Protein AF-A0AAV2VI41-F1 (afdb_monomer)

Secondary structure (DSSP, 8-state):
--SHHHHHHHHHHHHT--HHHHHHHHHHHHHHHHHHH-TTHHHHHT-----TT-SHHHHHHHHHHHHHHHHHHHHHHHH--THHHHHHHHHHHTT--SSPPP--S------HHHHHHHHHHHHHHHHHHTT-TTHHHHHHHHHHHHHHHHHHHHHHHHHH--SSHHHHHHHHHHHHHS-HHHHHTS-HHIIIIIHHHHHHH-S-EEEEEESSS--EEEESSHHHHHHHHHH-----EEEEEE-

Sequence (243 aa):
MSYVNGNINYWCERYNRTEQDLFNAAELYLRVANLVYAASRERILNRCFDYKFASNNSQVIRDKVKRTLDKGLSSCIKFGSDQSIDMLGNAIRTLGLKKQPKAKGICRNISMSDYLLLSDFNYFIAQKLFNNPFLNDTFELRNAVWDLVQYLLLLDTLEHGFEKESMNKISYHLVSTKEPQFFDNGYPLDFFVHDREFSNRNKRTVIACYQDRISTWIYSGIDAFRRAKEDSMEGDKLIFENY

Radius of gyration: 19.47 Å; Cα contacts (8 Å, |Δi|>4): 302; chains: 1; bounding box: 50×33×59 Å

Structure (mmCIF, N/CA/C/O backbone):
data_AF-A0AAV2VI41-F1
#
_entry.id   AF-A0AAV2VI41-F1
#
loop_
_atom_site.group_PDB
_atom_site.id
_atom_site.type_symbol
_atom_site.label_atom_id
_atom_site.label_alt_id
_atom_site.label_comp_id
_atom_site.label_asym_id
_atom_site.label_entity_id
_atom_site.label_seq_id
_atom_site.pdbx_PDB_ins_code
_atom_site.Cartn_x
_atom_site.Cartn_y
_atom_site.Cartn_z
_atom_site.occupancy
_atom_site.B_iso_or_equiv
_atom_site.auth_seq_id
_atom_site.auth_comp_id
_atom_site.auth_asym_id
_atom_site.auth_atom_id
_atom_site.pdbx_PDB_model_num
ATOM 1 N N . MET A 1 1 ? 6.483 -5.772 -36.164 1.00 37.59 1 MET A N 1
ATOM 2 C CA . MET A 1 1 ? 6.348 -4.485 -35.444 1.00 37.59 1 MET A CA 1
ATOM 3 C C . MET A 1 1 ? 5.047 -4.424 -34.605 1.00 37.59 1 MET A C 1
ATOM 5 O O . MET A 1 1 ? 4.468 -3.355 -34.501 1.00 37.59 1 MET A O 1
ATOM 9 N N . SER A 1 2 ? 4.560 -5.522 -33.987 1.00 37.25 2 SER A N 1
ATOM 10 C CA . SER A 1 2 ? 3.152 -5.582 -33.509 1.00 37.25 2 SER A CA 1
ATOM 11 C C . SER A 1 2 ? 2.859 -6.185 -32.120 1.00 37.25 2 SER A C 1
ATOM 13 O O . SER A 1 2 ? 1.701 -6.169 -31.726 1.00 37.25 2 SER A O 1
ATOM 15 N N . TYR A 1 3 ? 3.832 -6.653 -31.329 1.00 44.19 3 TYR A N 1
ATOM 16 C CA . TYR A 1 3 ? 3.535 -7.170 -29.971 1.00 44.19 3 TYR A CA 1
ATOM 17 C C . TYR A 1 3 ? 3.654 -6.123 -28.854 1.00 44.19 3 TYR A C 1
ATOM 19 O O . TYR A 1 3 ? 3.041 -6.262 -27.800 1.00 44.19 3 TYR A O 1
ATOM 27 N N . VAL A 1 4 ? 4.430 -5.060 -29.079 1.00 48.81 4 VAL A N 1
ATOM 28 C CA . VAL A 1 4 ? 4.744 -4.060 -28.047 1.00 48.81 4 VAL A CA 1
ATOM 29 C C . VAL A 1 4 ? 3.571 -3.090 -27.833 1.00 48.81 4 VAL A C 1
ATOM 31 O O . VAL A 1 4 ? 3.122 -2.922 -26.704 1.00 48.81 4 VAL A O 1
ATOM 34 N N . ASN A 1 5 ? 2.978 -2.564 -28.914 1.00 49.09 5 ASN A N 1
ATOM 35 C CA . ASN A 1 5 ? 1.806 -1.674 -28.842 1.00 49.09 5 ASN A CA 1
ATOM 36 C C . ASN A 1 5 ? 0.531 -2.378 -28.340 1.00 49.09 5 ASN A C 1
ATOM 38 O O . ASN A 1 5 ? -0.345 -1.726 -27.777 1.00 49.09 5 ASN A O 1
ATOM 42 N N . GLY A 1 6 ? 0.438 -3.705 -28.492 1.00 59.38 6 GLY A N 1
ATOM 43 C CA . GLY A 1 6 ? -0.683 -4.487 -27.961 1.00 59.38 6 GLY A CA 1
ATOM 44 C C . GLY A 1 6 ? -0.750 -4.480 -26.431 1.00 59.38 6 GLY A C 1
ATOM 45 O O . GLY A 1 6 ? -1.833 -4.590 -25.868 1.00 59.38 6 GLY A O 1
ATOM 46 N N . ASN A 1 7 ? 0.383 -4.285 -25.746 1.00 75.75 7 ASN A N 1
ATOM 47 C CA . ASN A 1 7 ? 0.439 -4.306 -24.283 1.00 75.75 7 ASN A CA 1
ATOM 48 C C . ASN A 1 7 ? -0.090 -3.014 -23.649 1.00 75.75 7 ASN A C 1
ATOM 50 O O . ASN A 1 7 ? -0.789 -3.079 -22.641 1.00 75.75 7 ASN A O 1
ATOM 54 N N . ILE A 1 8 ? 0.231 -1.857 -24.237 1.00 86.06 8 ILE A N 1
ATOM 55 C CA . ILE A 1 8 ? -0.237 -0.554 -23.745 1.00 86.06 8 ILE A CA 1
ATOM 56 C C . ILE A 1 8 ? -1.740 -0.426 -23.981 1.00 86.06 8 ILE A C 1
ATOM 58 O O . ILE A 1 8 ? -2.473 -0.131 -23.042 1.00 86.06 8 ILE A O 1
ATOM 62 N N . ASN A 1 9 ? -2.202 -0.707 -25.205 1.00 86.19 9 ASN A N 1
ATOM 63 C CA . ASN A 1 9 ? -3.623 -0.611 -25.544 1.00 86.19 9 ASN A CA 1
ATOM 64 C C . ASN A 1 9 ? -4.465 -1.538 -24.665 1.00 86.19 9 ASN A C 1
ATOM 66 O O . ASN A 1 9 ? -5.455 -1.090 -24.099 1.00 86.19 9 ASN A O 1
ATOM 70 N N . TYR A 1 10 ? -4.014 -2.779 -24.451 1.00 86.25 10 TYR A N 1
ATOM 71 C CA . TYR A 1 10 ? -4.691 -3.709 -23.550 1.00 86.25 10 TYR A CA 1
ATOM 72 C C . TYR A 1 10 ? -4.814 -3.167 -22.121 1.00 86.25 10 TYR A C 1
ATOM 74 O O . TYR A 1 10 ? -5.880 -3.273 -21.522 1.00 86.25 10 TYR A O 1
ATOM 82 N N . TRP A 1 11 ? -3.750 -2.584 -21.557 1.00 89.44 11 TRP A N 1
ATOM 83 C CA . TRP A 1 11 ? -3.812 -2.011 -20.211 1.00 89.44 11 TRP A CA 1
ATOM 84 C C . TRP A 1 11 ? -4.770 -0.814 -20.150 1.00 89.44 11 TRP A C 1
ATOM 86 O O . TRP A 1 11 ? -5.636 -0.765 -19.277 1.00 89.44 11 TRP A O 1
ATOM 96 N N . CYS A 1 12 ? -4.662 0.109 -21.109 1.00 91.44 12 CYS A N 1
ATOM 97 C CA . CYS A 1 12 ? -5.536 1.276 -21.212 1.00 91.44 12 CYS A CA 1
ATOM 98 C C . CYS A 1 12 ? -7.014 0.874 -21.316 1.00 91.44 12 CYS A C 1
ATOM 100 O O . CYS A 1 12 ? -7.846 1.405 -20.584 1.00 91.44 12 CYS A O 1
ATOM 102 N N . GLU A 1 13 ? -7.335 -0.094 -22.177 1.00 91.19 13 GLU A N 1
ATOM 103 C CA . GLU A 1 13 ? -8.695 -0.606 -22.369 1.00 91.19 13 GLU A CA 1
ATOM 104 C C . GLU A 1 13 ? -9.199 -1.356 -21.133 1.00 91.19 13 GLU A C 1
ATOM 106 O O . GLU A 1 13 ? -10.305 -1.099 -20.660 1.00 91.19 13 GLU A O 1
ATOM 111 N N . ARG A 1 14 ? -8.385 -2.256 -20.568 1.00 89.69 14 ARG A N 1
ATOM 112 C CA . ARG A 1 14 ? -8.790 -3.092 -19.431 1.00 89.69 14 ARG A CA 1
ATOM 113 C C . ARG A 1 14 ? -9.072 -2.283 -18.171 1.00 89.69 14 ARG A C 1
ATOM 115 O O . ARG A 1 14 ? -9.997 -2.625 -17.437 1.00 89.69 14 ARG A O 1
ATOM 122 N N . TYR A 1 15 ? -8.262 -1.263 -17.902 1.00 90.12 15 TYR A N 1
ATOM 123 C CA . TYR A 1 15 ? -8.350 -0.476 -16.671 1.00 90.12 15 TYR A CA 1
ATOM 124 C C . TYR A 1 15 ? -9.008 0.895 -16.878 1.00 90.12 15 TYR A C 1
ATOM 126 O O . TYR A 1 15 ? -9.147 1.647 -15.917 1.00 90.12 15 TYR A O 1
ATOM 134 N N . ASN A 1 16 ? -9.443 1.216 -18.105 1.00 92.62 16 ASN A N 1
ATOM 135 C CA . ASN A 1 16 ? -9.977 2.527 -18.486 1.00 92.62 16 ASN A CA 1
ATOM 136 C C . ASN A 1 16 ? -9.021 3.677 -18.103 1.00 92.62 16 ASN A C 1
ATOM 138 O O . ASN A 1 16 ? -9.374 4.607 -17.375 1.00 92.62 16 ASN A O 1
ATOM 142 N N . ARG A 1 17 ? -7.771 3.564 -18.558 1.00 93.88 17 ARG A N 1
ATOM 143 C CA . ARG A 1 17 ? -6.656 4.473 -18.248 1.00 93.88 17 ARG A CA 1
ATOM 144 C C . ARG A 1 17 ? -5.972 4.966 -19.518 1.00 93.88 17 ARG A C 1
ATOM 146 O O . ARG A 1 17 ? -6.202 4.450 -20.608 1.00 93.88 17 ARG A O 1
ATOM 153 N N . THR A 1 18 ? -5.097 5.955 -19.374 1.00 94.31 18 THR A N 1
ATOM 154 C CA . THR A 1 18 ? -4.297 6.506 -20.475 1.00 94.31 18 THR A CA 1
ATOM 155 C C . THR A 1 18 ? -2.861 5.975 -20.477 1.00 94.31 18 THR A C 1
ATOM 157 O O . THR A 1 18 ? -2.337 5.544 -19.454 1.00 94.31 18 THR A O 1
ATOM 160 N N . GLU A 1 19 ? -2.155 6.089 -21.607 1.00 93.31 19 GLU A N 1
ATOM 161 C CA . GLU A 1 19 ? -0.709 5.794 -21.663 1.00 93.31 19 GLU A CA 1
ATOM 162 C C . GLU A 1 19 ? 0.089 6.652 -20.657 1.00 93.31 19 GLU A C 1
ATOM 164 O O . GLU A 1 19 ? 1.088 6.198 -20.099 1.00 93.31 19 GLU A O 1
ATOM 169 N N . GLN A 1 20 ? -0.365 7.882 -20.384 1.00 95.00 20 GLN A N 1
ATOM 170 C CA . GLN A 1 20 ? 0.264 8.757 -19.395 1.00 95.00 20 GLN A CA 1
ATOM 171 C C . GLN A 1 20 ? 0.105 8.214 -17.970 1.00 95.00 20 GLN A C 1
ATOM 173 O O . GLN A 1 20 ? 1.045 8.305 -17.182 1.00 95.00 20 GLN A O 1
ATOM 178 N N . ASP A 1 21 ? -1.039 7.608 -17.649 1.00 95.62 21 ASP A N 1
ATOM 179 C CA . ASP A 1 21 ? -1.243 6.936 -16.365 1.00 95.62 21 ASP A CA 1
ATOM 180 C C . ASP A 1 21 ? -0.296 5.744 -16.227 1.00 95.62 21 ASP A C 1
ATOM 182 O O . ASP A 1 21 ? 0.348 5.599 -15.192 1.00 95.62 21 ASP A O 1
ATOM 186 N N . LEU A 1 22 ? -0.130 4.942 -17.286 1.00 94.00 22 LEU A N 1
ATOM 187 C CA . LEU A 1 22 ? 0.814 3.820 -17.290 1.00 94.00 22 LEU A CA 1
ATOM 188 C C . LEU A 1 22 ? 2.254 4.290 -17.043 1.00 94.00 22 LEU A C 1
ATOM 190 O O . LEU A 1 22 ? 2.990 3.681 -16.265 1.00 94.00 22 LEU A O 1
ATOM 194 N N . PHE A 1 23 ? 2.651 5.392 -17.684 1.00 94.69 23 PHE A N 1
ATOM 195 C CA . PHE A 1 23 ? 3.951 6.021 -17.465 1.00 94.69 23 PHE A CA 1
ATOM 196 C C . PHE A 1 23 ? 4.123 6.475 -16.007 1.00 94.69 23 PHE A C 1
ATOM 198 O O . PHE A 1 23 ? 5.128 6.147 -15.376 1.00 94.69 23 PHE A O 1
ATOM 205 N N . ASN A 1 24 ? 3.129 7.182 -15.460 1.00 95.25 24 ASN A N 1
ATOM 206 C CA . ASN A 1 24 ? 3.148 7.669 -14.079 1.00 95.25 24 ASN A CA 1
ATOM 207 C C . ASN A 1 24 ? 3.209 6.506 -13.078 1.00 95.25 24 ASN A C 1
ATOM 209 O O . ASN A 1 24 ? 3.974 6.558 -12.114 1.00 95.25 24 ASN A O 1
ATOM 213 N N . ALA A 1 25 ? 2.449 5.438 -13.335 1.00 95.75 25 ALA A N 1
ATOM 214 C CA . ALA A 1 25 ? 2.445 4.229 -12.526 1.00 95.75 25 ALA A CA 1
ATOM 215 C C . ALA A 1 25 ? 3.830 3.584 -12.506 1.00 95.75 25 ALA A C 1
ATOM 217 O O . ALA A 1 25 ? 4.348 3.280 -11.437 1.00 95.75 25 ALA A O 1
ATOM 218 N N . ALA A 1 26 ? 4.459 3.435 -13.674 1.00 95.00 26 ALA A N 1
ATOM 219 C CA . ALA A 1 26 ? 5.785 2.847 -13.796 1.00 95.00 26 ALA A CA 1
ATOM 220 C C . ALA A 1 26 ? 6.867 3.677 -13.081 1.00 95.00 26 ALA A C 1
ATOM 222 O O . ALA A 1 26 ? 7.705 3.112 -12.375 1.00 95.00 26 ALA A O 1
ATOM 223 N N . GLU A 1 27 ? 6.847 5.011 -13.214 1.00 95.19 27 GLU A N 1
ATOM 224 C CA . GLU A 1 27 ? 7.772 5.889 -12.482 1.00 95.19 27 GLU A CA 1
ATOM 225 C C . GLU A 1 27 ? 7.581 5.778 -10.970 1.00 95.19 27 GLU A C 1
ATOM 227 O O . GLU A 1 27 ? 8.551 5.646 -10.218 1.00 95.19 27 GLU A O 1
ATOM 232 N N . LEU A 1 28 ? 6.332 5.805 -10.511 1.00 96.25 28 LEU A N 1
ATOM 233 C CA . LEU A 1 28 ? 6.027 5.697 -9.095 1.00 96.25 28 LEU A CA 1
ATOM 234 C C . LEU A 1 28 ? 6.413 4.320 -8.539 1.00 96.25 28 LEU A C 1
ATOM 236 O O . LEU A 1 28 ? 7.028 4.248 -7.477 1.00 96.25 28 LEU A O 1
ATOM 240 N N . TYR A 1 29 ? 6.144 3.245 -9.279 1.00 96.19 29 TYR A N 1
ATOM 241 C CA . TYR A 1 29 ? 6.486 1.877 -8.895 1.00 96.19 29 TYR A CA 1
ATOM 242 C C . TYR A 1 29 ? 8.002 1.701 -8.724 1.00 96.19 29 TYR A C 1
ATOM 244 O O . TYR A 1 29 ? 8.449 1.156 -7.717 1.00 96.19 29 TYR A O 1
ATOM 252 N N . LEU A 1 30 ? 8.813 2.254 -9.636 1.00 94.56 30 LEU A N 1
ATOM 253 C CA . LEU A 1 30 ? 10.277 2.278 -9.499 1.00 94.56 30 LEU A CA 1
ATOM 254 C C . LEU A 1 30 ? 10.738 3.075 -8.270 1.00 94.56 30 LEU A C 1
ATOM 256 O O . LEU A 1 30 ? 11.663 2.667 -7.570 1.00 94.56 30 LEU A O 1
ATOM 260 N N . ARG A 1 31 ? 10.082 4.197 -7.958 1.00 95.44 31 ARG A N 1
ATOM 261 C CA . ARG A 1 31 ? 10.386 4.988 -6.754 1.00 95.44 31 ARG A CA 1
ATOM 262 C C . ARG A 1 31 ? 10.032 4.258 -5.457 1.00 95.44 31 ARG A C 1
ATOM 264 O O . ARG A 1 31 ? 10.691 4.502 -4.444 1.00 95.44 31 ARG A O 1
ATOM 271 N N . VAL A 1 32 ? 9.009 3.402 -5.464 1.00 96.44 32 VAL A N 1
ATOM 272 C CA . VAL A 1 32 ? 8.706 2.505 -4.337 1.00 96.44 32 VAL A CA 1
ATOM 273 C C . VAL A 1 32 ? 9.727 1.366 -4.275 1.00 96.44 32 VAL A C 1
ATOM 275 O O . VAL A 1 32 ? 10.224 1.073 -3.195 1.00 96.44 32 VAL A O 1
ATOM 278 N N . ALA A 1 33 ? 10.135 0.790 -5.409 1.00 94.25 33 ALA A N 1
ATOM 279 C CA . ALA A 1 33 ? 11.201 -0.216 -5.446 1.00 94.25 33 ALA A CA 1
ATOM 280 C C . ALA A 1 33 ? 12.515 0.317 -4.853 1.00 94.25 33 ALA A C 1
ATOM 282 O O . ALA A 1 33 ? 13.135 -0.344 -4.026 1.00 94.25 33 ALA A O 1
ATOM 283 N N . ASN A 1 34 ? 12.883 1.563 -5.159 1.00 93.81 34 ASN A N 1
ATOM 284 C CA . ASN A 1 34 ? 14.038 2.216 -4.537 1.00 93.81 34 ASN A CA 1
ATOM 285 C C . ASN A 1 34 ? 13.917 2.343 -3.009 1.00 93.81 34 ASN A C 1
ATOM 287 O O . ASN A 1 34 ? 14.934 2.351 -2.318 1.00 93.81 34 ASN A O 1
ATOM 291 N N . LEU A 1 35 ? 12.700 2.459 -2.459 1.00 94.62 35 LEU A N 1
ATOM 292 C CA . LEU A 1 35 ? 12.492 2.515 -1.009 1.00 94.62 35 LEU A CA 1
ATOM 293 C C . LEU A 1 35 ? 12.886 1.196 -0.330 1.00 94.62 35 LEU A C 1
ATOM 295 O O . LEU A 1 35 ? 13.367 1.246 0.801 1.00 94.62 35 LEU A O 1
ATOM 299 N N . VAL A 1 36 ? 12.739 0.049 -1.008 1.00 93.56 36 VAL A N 1
ATOM 300 C CA . VAL A 1 36 ? 13.105 -1.278 -0.474 1.00 93.56 36 VAL A CA 1
ATOM 301 C C . VAL A 1 36 ? 14.557 -1.290 -0.001 1.00 93.56 36 VAL A C 1
ATOM 303 O O . VAL A 1 36 ? 14.816 -1.751 1.106 1.00 93.56 36 VAL A O 1
ATOM 306 N N . TYR A 1 37 ? 15.482 -0.707 -0.765 1.00 90.12 37 TYR A N 1
ATOM 307 C CA . TYR A 1 37 ? 16.922 -0.713 -0.463 1.00 90.12 37 TYR A CA 1
ATOM 308 C C . TYR A 1 37 ? 17.451 0.627 0.072 1.00 90.12 37 TYR A C 1
ATOM 310 O O . TYR A 1 37 ? 18.644 0.789 0.324 1.00 90.12 37 TYR A O 1
ATOM 318 N N . ALA A 1 38 ? 16.585 1.622 0.268 1.00 91.44 38 ALA A N 1
ATOM 319 C CA . ALA A 1 38 ? 17.024 2.940 0.699 1.00 91.44 38 ALA A CA 1
ATOM 320 C C . ALA A 1 38 ? 17.554 2.933 2.142 1.00 91.44 38 ALA A C 1
ATOM 322 O O . ALA A 1 38 ? 16.844 2.562 3.073 1.00 91.44 38 ALA A O 1
ATOM 323 N N . ALA A 1 39 ? 18.727 3.532 2.370 1.00 91.69 39 ALA A N 1
ATOM 324 C CA . ALA A 1 39 ? 19.250 3.772 3.723 1.00 91.69 39 ALA A CA 1
ATOM 325 C C . ALA A 1 39 ? 18.286 4.596 4.606 1.00 91.69 39 ALA A C 1
ATOM 327 O O . ALA A 1 39 ? 18.270 4.480 5.827 1.00 91.69 39 ALA A O 1
ATOM 328 N N . SER A 1 40 ? 17.446 5.431 3.984 1.00 93.50 40 SER A N 1
ATOM 329 C CA . SER A 1 40 ? 16.440 6.240 4.683 1.00 93.50 40 SER A CA 1
ATOM 330 C C . SER A 1 40 ? 15.104 5.531 4.939 1.00 93.50 40 SER A C 1
ATOM 332 O O . SER A 1 40 ? 14.210 6.159 5.510 1.00 93.50 40 SER A O 1
ATOM 334 N N . ARG A 1 41 ? 14.958 4.257 4.540 1.00 94.00 41 ARG A N 1
ATOM 335 C CA . ARG A 1 41 ? 13.703 3.495 4.612 1.00 94.00 41 ARG A CA 1
ATOM 336 C C . ARG A 1 41 ? 13.110 3.494 6.013 1.00 94.00 41 ARG A C 1
ATOM 338 O O . ARG A 1 41 ? 11.986 3.951 6.174 1.00 94.00 41 ARG A O 1
ATOM 345 N N . GLU A 1 42 ? 13.871 3.083 7.028 1.00 93.62 42 GLU A N 1
ATOM 346 C CA . GLU A 1 42 ? 13.350 3.025 8.402 1.00 93.62 42 GLU A CA 1
ATOM 347 C C . GLU A 1 42 ? 12.862 4.388 8.891 1.00 93.62 42 GLU A C 1
ATOM 349 O O . GLU A 1 42 ? 11.800 4.477 9.493 1.00 93.62 42 GLU A O 1
ATOM 354 N N . ARG A 1 43 ? 13.575 5.475 8.582 1.00 92.38 43 ARG A N 1
ATOM 355 C CA . ARG A 1 43 ? 13.133 6.825 8.959 1.00 92.38 43 ARG A CA 1
ATOM 356 C C . ARG A 1 43 ? 11.827 7.218 8.263 1.00 92.38 43 ARG A C 1
ATOM 358 O O . ARG A 1 43 ? 10.987 7.862 8.879 1.00 92.38 43 ARG A O 1
ATOM 365 N N . ILE A 1 44 ? 11.658 6.853 6.991 1.00 91.94 44 ILE A N 1
ATOM 366 C CA . ILE A 1 44 ? 10.434 7.136 6.224 1.00 91.94 44 ILE A CA 1
ATOM 367 C C . ILE A 1 44 ? 9.262 6.318 6.774 1.00 91.94 44 ILE A C 1
ATOM 369 O O . ILE A 1 44 ? 8.202 6.880 7.027 1.00 91.94 44 ILE A O 1
ATOM 373 N N . LEU A 1 45 ? 9.458 5.016 6.992 1.00 92.75 45 LEU A N 1
ATOM 374 C CA . LEU A 1 45 ? 8.414 4.106 7.471 1.00 92.75 45 LEU A CA 1
ATOM 375 C C . LEU A 1 45 ? 8.040 4.341 8.937 1.00 92.75 45 LEU A C 1
ATOM 377 O O . LEU A 1 45 ? 6.947 3.948 9.348 1.00 92.75 45 LEU A O 1
ATOM 381 N N . ASN A 1 46 ? 8.936 4.971 9.707 1.00 89.19 46 ASN A N 1
ATOM 382 C CA . ASN A 1 46 ? 8.716 5.270 11.115 1.00 89.19 46 ASN A CA 1
ATOM 383 C C . ASN A 1 46 ? 8.335 6.717 11.430 1.00 89.19 46 ASN A C 1
ATOM 385 O O . ASN A 1 46 ? 8.213 7.057 12.610 1.00 89.19 46 ASN A O 1
ATOM 389 N N . ARG A 1 47 ? 8.158 7.562 10.409 1.00 83.62 47 ARG A N 1
ATOM 390 C CA . ARG A 1 47 ? 7.805 8.971 10.598 1.00 83.62 47 ARG A CA 1
ATOM 391 C C . ARG A 1 47 ? 6.594 9.117 11.529 1.00 83.62 47 ARG A C 1
ATOM 393 O O . ARG A 1 47 ? 5.634 8.352 11.440 1.00 83.62 47 ARG A O 1
ATOM 400 N N . CYS A 1 48 ? 6.689 10.065 12.452 1.00 71.00 48 CYS A N 1
ATOM 401 C CA . CYS A 1 48 ? 5.587 10.437 13.329 1.00 71.00 48 CYS A CA 1
ATOM 402 C C . CYS A 1 48 ? 4.702 11.444 12.606 1.00 71.00 48 CYS A C 1
ATOM 404 O O . CYS A 1 48 ? 5.205 12.265 11.838 1.00 71.00 48 CYS A O 1
ATOM 406 N N . PHE A 1 49 ? 3.410 11.385 12.885 1.00 72.62 49 PHE A N 1
ATOM 407 C CA . PHE A 1 49 ? 2.424 12.274 12.301 1.00 72.62 49 PHE A CA 1
ATOM 408 C C . PHE A 1 49 ? 1.447 12.742 13.361 1.00 72.62 49 PHE A C 1
ATOM 410 O O . PHE A 1 49 ? 1.173 12.008 14.314 1.00 72.62 49 PHE A O 1
ATOM 417 N N . ASP A 1 50 ? 0.890 13.929 13.152 1.00 65.69 50 ASP A N 1
ATOM 418 C CA . ASP A 1 50 ? -0.259 14.404 13.910 1.00 65.69 50 ASP A CA 1
ATOM 419 C C . ASP A 1 50 ? -1.484 13.626 13.426 1.00 65.69 50 ASP A C 1
ATOM 421 O O . ASP A 1 50 ? -2.140 13.978 12.448 1.00 65.69 50 ASP A O 1
ATOM 425 N N . TYR A 1 51 ? -1.731 12.478 14.054 1.00 66.06 51 TYR A N 1
ATOM 426 C CA . TYR A 1 51 ? -2.761 11.558 13.598 1.00 66.06 51 TYR A CA 1
ATOM 427 C C . TYR A 1 51 ? -4.149 12.197 13.710 1.00 66.06 51 TYR A C 1
ATOM 429 O O . TYR A 1 51 ? -4.563 12.607 14.798 1.00 66.06 51 TYR A O 1
ATOM 437 N N . LYS A 1 52 ? -4.947 12.128 12.636 1.00 68.50 52 LYS A N 1
ATOM 438 C CA . LYS A 1 52 ? -6.404 12.322 12.741 1.00 68.50 52 LYS A CA 1
ATOM 439 C C . LYS A 1 52 ? -7.023 11.370 13.772 1.00 68.50 52 LYS A C 1
ATOM 441 O O . LYS A 1 52 ? -8.009 11.705 14.423 1.00 68.50 52 LYS A O 1
ATOM 446 N N . PHE A 1 53 ? -6.397 10.209 13.968 1.00 68.06 53 PHE A N 1
ATOM 447 C CA . PHE A 1 53 ? -6.715 9.247 15.017 1.00 68.06 53 PHE A CA 1
ATOM 448 C C . PHE A 1 53 ? -5.633 9.208 16.113 1.00 68.06 53 PHE A C 1
ATOM 450 O O . PHE A 1 53 ? -5.055 8.153 16.366 1.00 68.06 53 PHE A O 1
ATOM 457 N N . ALA A 1 54 ? -5.302 10.335 16.751 1.00 62.09 54 ALA A N 1
ATOM 458 C CA . ALA A 1 54 ? -4.276 10.399 17.803 1.00 62.09 54 ALA A CA 1
ATOM 459 C C . ALA A 1 54 ? -4.661 9.591 19.058 1.00 62.09 54 ALA A C 1
ATOM 461 O O . ALA A 1 54 ? -5.213 10.114 20.022 1.00 62.09 54 ALA A O 1
ATOM 462 N N . SER A 1 55 ? -4.374 8.290 19.039 1.00 69.69 55 SER A N 1
ATOM 463 C CA . SER A 1 55 ? -4.586 7.354 20.144 1.00 69.69 55 SER A CA 1
ATOM 464 C C . SER A 1 55 ? -3.481 6.294 20.168 1.00 69.69 55 SER A C 1
ATOM 466 O O . SER A 1 55 ? -2.836 6.033 19.148 1.00 69.69 55 SER A O 1
ATOM 468 N N . ASN A 1 56 ? -3.315 5.622 21.311 1.00 79.81 56 ASN A N 1
ATOM 469 C CA . ASN A 1 56 ? -2.403 4.480 21.451 1.00 79.81 56 ASN A CA 1
ATOM 470 C C . ASN A 1 56 ? -2.692 3.369 20.424 1.00 79.81 56 ASN A C 1
ATOM 472 O O . ASN A 1 56 ? -1.773 2.696 19.961 1.00 79.81 56 ASN A O 1
ATOM 476 N N . ASN A 1 57 ? -3.950 3.211 20.011 1.00 89.50 57 ASN A N 1
ATOM 477 C CA . ASN A 1 57 ? -4.352 2.179 19.060 1.00 89.50 57 ASN A CA 1
ATOM 478 C C . ASN A 1 57 ? -3.809 2.419 17.646 1.00 89.50 57 ASN A C 1
ATOM 480 O O . ASN A 1 57 ? -3.485 1.454 16.958 1.00 89.50 57 ASN A O 1
ATOM 484 N N . SER A 1 58 ? -3.611 3.671 17.222 1.00 88.25 58 SER A N 1
ATOM 485 C CA . SER A 1 58 ? -2.978 3.972 15.926 1.00 88.25 58 SER A CA 1
ATOM 486 C C . SER A 1 58 ? -1.532 3.483 15.866 1.00 88.25 58 SER A C 1
ATOM 488 O O . SER A 1 58 ? -1.091 2.972 14.835 1.00 88.25 58 SER A O 1
ATOM 490 N N . GLN A 1 59 ? -0.811 3.563 16.988 1.00 89.38 59 GLN A N 1
ATOM 491 C CA . GLN A 1 59 ? 0.535 3.005 17.100 1.00 89.38 59 GLN A CA 1
ATOM 492 C C . GLN A 1 59 ? 0.505 1.470 17.048 1.00 89.38 59 GLN A C 1
ATOM 494 O O . GLN A 1 59 ? 1.272 0.872 16.299 1.00 89.38 59 GLN A O 1
ATOM 499 N N . VAL A 1 60 ? -0.434 0.833 17.756 1.00 92.19 60 VAL A N 1
ATOM 500 C CA . VAL A 1 60 ? -0.619 -0.632 17.739 1.00 92.19 60 VAL A CA 1
ATOM 501 C C . VAL A 1 60 ? -0.920 -1.143 16.326 1.00 92.19 60 VAL A C 1
ATOM 503 O O . VAL A 1 60 ? -0.300 -2.106 15.873 1.00 92.19 60 VAL A O 1
ATOM 506 N N . ILE A 1 61 ? -1.821 -0.469 15.601 1.00 93.88 61 ILE A N 1
ATOM 507 C CA . ILE A 1 61 ? -2.143 -0.761 14.197 1.00 93.88 61 ILE A CA 1
ATOM 508 C C . ILE A 1 61 ? -0.882 -0.679 13.333 1.00 93.88 61 ILE A C 1
ATOM 510 O O . ILE A 1 61 ? -0.566 -1.621 12.600 1.00 93.88 61 ILE A O 1
ATOM 514 N N . ARG A 1 62 ? -0.145 0.435 13.434 1.00 92.56 62 ARG A N 1
ATOM 515 C CA . ARG A 1 62 ? 1.081 0.658 12.665 1.00 92.56 62 ARG A CA 1
ATOM 516 C C . ARG A 1 62 ? 2.109 -0.433 12.943 1.00 92.56 62 ARG A C 1
ATOM 518 O O . ARG A 1 62 ? 2.626 -1.025 11.999 1.00 92.56 62 ARG A O 1
ATOM 525 N N . ASP A 1 63 ? 2.368 -0.739 14.210 1.00 92.88 63 ASP A N 1
ATOM 526 C CA . ASP A 1 63 ? 3.367 -1.732 14.602 1.00 92.88 63 ASP A CA 1
ATOM 527 C C . ASP A 1 63 ? 2.981 -3.140 14.145 1.00 92.88 63 ASP A C 1
ATOM 529 O O . ASP A 1 63 ? 3.831 -3.878 13.642 1.00 92.88 63 ASP A O 1
ATOM 533 N N . LYS A 1 64 ? 1.699 -3.514 14.244 1.00 94.62 64 LYS A N 1
ATOM 534 C CA . LYS A 1 64 ? 1.194 -4.803 13.750 1.00 94.62 64 LYS A CA 1
ATOM 535 C C . LYS A 1 64 ? 1.467 -4.985 12.260 1.00 94.62 64 LYS A C 1
ATOM 537 O O . LYS A 1 64 ? 2.001 -6.023 11.856 1.00 94.62 64 LYS A O 1
ATOM 542 N N . VAL A 1 65 ? 1.121 -3.989 11.446 1.00 95.31 65 VAL A N 1
ATOM 543 C CA . VAL A 1 65 ? 1.309 -4.068 9.992 1.00 95.31 65 VAL A CA 1
ATOM 544 C C . VAL A 1 65 ? 2.790 -3.959 9.630 1.00 95.31 65 VAL A C 1
ATOM 546 O O . VAL A 1 65 ? 3.273 -4.755 8.823 1.00 95.31 65 VAL A O 1
ATOM 549 N N . LYS A 1 66 ? 3.550 -3.076 10.293 1.00 95.06 66 LYS A N 1
ATOM 550 C CA . LYS A 1 66 ? 4.995 -2.936 10.071 1.00 95.06 66 LYS A CA 1
ATOM 551 C C . LYS A 1 66 ? 5.746 -4.236 10.359 1.00 95.06 66 LYS A C 1
ATOM 553 O O . LYS A 1 66 ? 6.601 -4.612 9.571 1.00 95.06 66 LYS A O 1
ATOM 558 N N . ARG A 1 67 ? 5.398 -4.985 11.414 1.00 93.88 67 ARG A N 1
ATOM 559 C CA . ARG A 1 67 ? 6.019 -6.299 11.692 1.00 93.88 67 ARG A CA 1
ATOM 560 C C . ARG A 1 67 ? 5.847 -7.293 10.540 1.00 93.88 67 ARG A C 1
ATOM 562 O O . ARG A 1 67 ? 6.719 -8.132 10.331 1.00 93.88 67 ARG A O 1
ATOM 569 N N . THR A 1 68 ? 4.731 -7.227 9.816 1.00 92.06 68 THR A N 1
ATOM 570 C CA . THR A 1 68 ? 4.488 -8.079 8.640 1.00 92.06 68 THR A CA 1
ATOM 571 C C . THR A 1 68 ? 5.301 -7.588 7.445 1.00 92.06 68 THR A C 1
ATOM 573 O O . THR A 1 68 ? 6.013 -8.381 6.832 1.00 92.06 68 THR A O 1
ATOM 576 N N . LEU A 1 69 ? 5.285 -6.275 7.193 1.00 95.12 69 LEU A N 1
ATOM 577 C CA . LEU A 1 69 ? 6.111 -5.633 6.170 1.00 95.12 69 LEU A CA 1
ATOM 578 C C . LEU A 1 69 ? 7.606 -5.940 6.362 1.00 95.12 69 LEU A C 1
ATOM 580 O O . LEU A 1 69 ? 8.275 -6.350 5.422 1.00 95.12 69 LEU A O 1
ATOM 584 N N . ASP A 1 70 ? 8.135 -5.792 7.576 1.00 94.69 70 ASP A N 1
ATOM 585 C CA . ASP A 1 70 ? 9.555 -5.995 7.881 1.00 94.69 70 ASP A CA 1
ATOM 586 C C . ASP A 1 70 ? 9.999 -7.439 7.609 1.00 94.69 70 ASP A C 1
ATOM 588 O O . ASP A 1 70 ? 11.126 -7.664 7.161 1.00 94.69 70 ASP A O 1
ATOM 592 N N . LYS A 1 71 ? 9.115 -8.425 7.821 1.00 90.44 71 LYS A N 1
ATOM 593 C CA . LYS A 1 71 ? 9.368 -9.823 7.438 1.00 90.44 71 LYS A CA 1
ATOM 594 C C . LYS A 1 71 ? 9.464 -9.975 5.918 1.00 90.44 71 LYS A C 1
ATOM 596 O O . LYS A 1 71 ? 10.420 -10.589 5.446 1.00 90.44 71 LYS A O 1
ATOM 601 N N . GLY A 1 72 ? 8.527 -9.388 5.169 1.00 89.88 72 GLY A N 1
ATOM 602 C CA . GLY A 1 72 ? 8.544 -9.391 3.700 1.00 89.88 72 GLY A CA 1
ATOM 603 C C . GLY A 1 72 ? 9.787 -8.702 3.131 1.00 89.88 72 GLY A C 1
ATOM 604 O O . GLY A 1 72 ? 10.504 -9.277 2.314 1.00 89.88 72 GLY A O 1
ATOM 605 N N . LEU A 1 73 ? 10.123 -7.518 3.650 1.00 92.56 73 LEU A N 1
ATOM 606 C CA . LEU A 1 73 ? 11.324 -6.773 3.266 1.00 92.56 73 LEU A CA 1
ATOM 607 C C . LEU A 1 73 ? 12.601 -7.555 3.573 1.00 92.56 73 LEU A C 1
ATOM 609 O O . LEU A 1 73 ? 13.496 -7.615 2.736 1.00 92.56 73 LEU A O 1
ATOM 613 N N . SER A 1 74 ? 12.690 -8.179 4.749 1.00 89.88 74 SER A N 1
ATOM 614 C CA . SER A 1 74 ? 13.859 -8.984 5.117 1.00 89.88 74 SER A CA 1
ATOM 615 C C . SER A 1 74 ? 14.033 -10.191 4.196 1.00 89.88 74 SER A C 1
ATOM 617 O O . SER A 1 74 ? 15.160 -10.506 3.819 1.00 89.88 74 SER A O 1
ATOM 619 N N . SER A 1 75 ? 12.932 -10.842 3.803 1.00 86.81 75 SER A N 1
ATOM 620 C CA . SER A 1 75 ? 12.940 -11.911 2.795 1.00 86.81 75 SER A CA 1
ATOM 621 C C . SER A 1 75 ? 13.459 -11.392 1.452 1.00 86.81 75 SER A C 1
ATOM 623 O O . SER A 1 75 ? 14.451 -11.904 0.936 1.00 86.81 75 SER A O 1
ATOM 625 N N . CYS A 1 76 ? 12.879 -10.303 0.940 1.00 89.88 76 CYS A N 1
ATOM 626 C CA . CYS A 1 76 ? 13.291 -9.694 -0.324 1.00 89.88 76 CYS A CA 1
ATOM 627 C C . CYS A 1 76 ? 14.762 -9.246 -0.322 1.00 89.88 76 CYS A C 1
ATOM 629 O O . CYS A 1 76 ? 15.437 -9.382 -1.335 1.00 89.88 76 CYS A O 1
ATOM 631 N N . ILE A 1 77 ? 15.287 -8.726 0.789 1.00 88.06 77 ILE A N 1
ATOM 632 C CA . ILE A 1 77 ? 16.696 -8.304 0.889 1.00 88.06 77 ILE A CA 1
ATOM 633 C C . ILE A 1 77 ? 17.633 -9.509 0.983 1.00 88.06 77 ILE A C 1
ATOM 635 O O . ILE A 1 77 ? 18.742 -9.465 0.465 1.00 88.06 77 ILE A O 1
ATOM 639 N N . LYS A 1 78 ? 17.204 -10.584 1.652 1.00 84.69 78 LYS A N 1
ATOM 640 C CA . LYS A 1 78 ? 17.999 -11.807 1.795 1.00 84.69 78 LYS A CA 1
ATOM 641 C C . LYS A 1 78 ? 18.114 -12.580 0.481 1.00 84.69 78 LYS A C 1
ATOM 643 O O . LYS A 1 78 ? 19.161 -13.169 0.228 1.00 84.69 78 LYS A O 1
ATOM 648 N N . PHE A 1 79 ? 17.031 -12.638 -0.292 1.00 76.81 79 PHE A N 1
ATOM 649 C CA . PHE A 1 79 ? 16.945 -13.453 -1.506 1.00 76.81 79 PHE A CA 1
ATOM 650 C C . PHE A 1 79 ? 17.056 -12.646 -2.799 1.00 76.81 79 PHE A C 1
ATOM 652 O O . PHE A 1 79 ? 17.381 -13.218 -3.830 1.00 76.81 79 PHE A O 1
ATOM 659 N N . GLY A 1 80 ? 16.802 -11.341 -2.754 1.00 71.12 80 GLY A N 1
ATOM 660 C CA . GLY A 1 80 ? 16.983 -10.444 -3.886 1.00 71.12 80 GLY A CA 1
ATOM 661 C C . GLY A 1 80 ? 18.367 -9.801 -3.907 1.00 71.12 80 GLY A C 1
ATOM 662 O O . GLY A 1 80 ? 19.146 -9.873 -2.959 1.00 71.12 80 GLY A O 1
ATOM 663 N N . SER A 1 81 ? 18.651 -9.112 -5.005 1.00 72.31 81 SER A N 1
ATOM 664 C CA . SER A 1 81 ? 19.860 -8.303 -5.186 1.00 72.31 81 SER A CA 1
ATOM 665 C C . SER A 1 81 ? 19.506 -6.895 -5.669 1.00 72.31 81 SER A C 1
ATOM 667 O O . SER A 1 81 ? 18.426 -6.695 -6.228 1.00 72.31 81 SER A O 1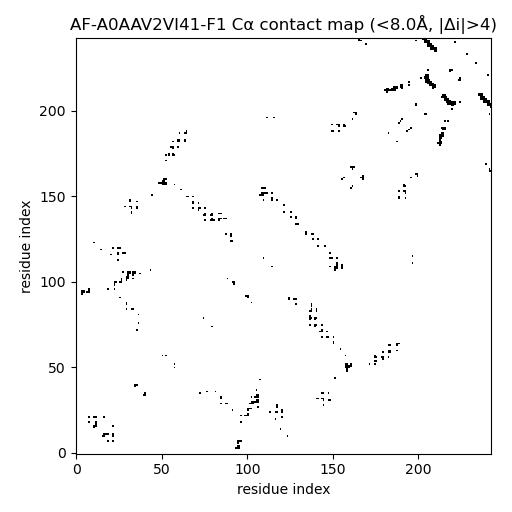
ATOM 669 N N . ASP A 1 82 ? 20.415 -5.925 -5.536 1.00 70.94 82 ASP A N 1
ATOM 670 C CA . ASP A 1 82 ? 20.219 -4.572 -6.092 1.00 70.94 82 ASP A CA 1
ATOM 671 C C . ASP A 1 82 ? 19.959 -4.599 -7.615 1.00 70.94 82 ASP A C 1
ATOM 673 O O . ASP A 1 82 ? 19.262 -3.737 -8.154 1.00 70.94 82 ASP A O 1
ATOM 677 N N . GLN A 1 83 ? 20.426 -5.648 -8.310 1.00 80.00 83 GLN A N 1
ATOM 678 C CA . GLN A 1 83 ? 20.154 -5.879 -9.735 1.00 80.00 83 GLN A CA 1
ATOM 679 C C . GLN A 1 83 ? 18.660 -6.090 -10.031 1.00 80.00 83 GLN A C 1
ATOM 681 O O . GLN A 1 83 ? 18.217 -5.864 -11.158 1.00 80.00 83 GLN A O 1
ATOM 686 N N . SER A 1 84 ? 17.858 -6.467 -9.032 1.00 82.94 84 SER A N 1
ATOM 687 C CA . SER A 1 84 ? 16.409 -6.661 -9.174 1.00 82.94 84 SER A CA 1
ATOM 688 C C . SER A 1 84 ? 15.705 -5.368 -9.600 1.00 82.94 84 SER A C 1
ATOM 690 O O . SER A 1 84 ? 14.753 -5.419 -10.382 1.00 82.94 84 SER A O 1
ATOM 692 N N . ILE A 1 85 ? 16.194 -4.197 -9.158 1.00 86.31 85 ILE A N 1
ATOM 693 C CA . ILE A 1 85 ? 15.663 -2.896 -9.600 1.00 86.31 85 ILE A CA 1
ATOM 694 C C . ILE A 1 85 ? 15.990 -2.656 -11.075 1.00 86.31 85 ILE A C 1
ATOM 696 O O . ILE A 1 85 ? 15.112 -2.243 -11.836 1.00 86.31 85 ILE A O 1
ATOM 700 N N . ASP A 1 86 ? 17.220 -2.939 -11.506 1.00 85.88 86 ASP A N 1
ATOM 701 C CA . ASP A 1 86 ? 17.616 -2.785 -12.909 1.00 85.88 86 ASP A CA 1
ATOM 702 C C . ASP A 1 86 ? 16.809 -3.712 -13.822 1.00 85.88 86 ASP A C 1
ATOM 704 O O . ASP A 1 86 ? 16.374 -3.310 -14.905 1.00 85.88 86 ASP A O 1
ATOM 708 N N . MET A 1 87 ? 16.541 -4.937 -13.369 1.00 84.88 87 MET A N 1
ATOM 709 C CA . MET A 1 87 ? 15.696 -5.899 -14.074 1.00 84.88 87 MET A CA 1
ATOM 710 C C . MET A 1 87 ? 14.241 -5.448 -14.162 1.00 84.88 87 MET A C 1
ATOM 712 O O . MET A 1 87 ? 13.647 -5.528 -15.239 1.00 84.88 87 MET A O 1
ATOM 716 N N . LEU A 1 88 ? 13.679 -4.927 -13.071 1.00 88.38 88 LEU A N 1
ATOM 717 C CA . LEU A 1 88 ? 12.356 -4.309 -13.077 1.00 88.38 88 LEU A CA 1
ATOM 718 C C . LEU A 1 88 ? 12.315 -3.127 -14.057 1.00 88.38 88 LEU A C 1
ATOM 720 O O . LEU A 1 88 ? 11.396 -3.020 -14.869 1.00 88.38 88 LEU A O 1
ATOM 724 N N . GLY A 1 89 ? 13.349 -2.283 -14.052 1.00 88.69 89 GLY A N 1
ATOM 725 C CA . GLY A 1 89 ? 13.517 -1.199 -15.014 1.00 88.69 89 GLY A CA 1
ATOM 726 C C . GLY A 1 89 ? 13.558 -1.700 -16.458 1.00 88.69 89 GLY A C 1
ATOM 727 O O . GLY A 1 89 ? 12.887 -1.137 -17.320 1.00 88.69 89 GLY A O 1
ATOM 728 N N . ASN A 1 90 ? 14.287 -2.782 -16.737 1.00 86.25 90 ASN A N 1
ATOM 729 C CA . ASN A 1 90 ? 14.329 -3.404 -18.061 1.00 86.25 90 ASN A CA 1
ATOM 730 C C . ASN A 1 90 ? 12.957 -3.949 -18.477 1.00 86.25 90 ASN A C 1
ATOM 732 O O . ASN A 1 90 ? 12.526 -3.681 -19.597 1.00 86.25 90 ASN A O 1
ATOM 736 N N . ALA A 1 91 ? 12.242 -4.637 -17.582 1.00 85.62 91 ALA A N 1
ATOM 737 C CA . ALA A 1 91 ? 10.884 -5.118 -17.839 1.00 85.62 91 ALA A CA 1
ATOM 738 C C . ALA A 1 91 ? 9.939 -3.958 -18.191 1.00 85.62 91 ALA A C 1
ATOM 740 O O . ALA A 1 91 ? 9.196 -4.039 -19.168 1.00 85.62 91 ALA A O 1
ATOM 741 N N . ILE A 1 92 ? 10.036 -2.836 -17.475 1.00 88.62 92 ILE A N 1
ATOM 742 C CA . ILE A 1 92 ? 9.271 -1.618 -17.767 1.00 88.62 92 ILE A CA 1
ATOM 743 C C . ILE A 1 92 ? 9.624 -1.039 -19.144 1.00 88.62 92 ILE A C 1
ATOM 745 O O . ILE A 1 92 ? 8.725 -0.645 -19.886 1.00 88.62 92 ILE A O 1
ATOM 749 N N . ARG A 1 93 ? 10.903 -1.036 -19.547 1.00 86.25 93 ARG A N 1
ATOM 750 C CA . ARG A 1 93 ? 11.300 -0.577 -20.894 1.00 86.25 93 ARG A CA 1
ATOM 751 C C . ARG A 1 93 ? 10.648 -1.411 -22.000 1.00 86.25 93 ARG A C 1
ATOM 753 O O . ARG A 1 93 ? 10.306 -0.863 -23.048 1.00 86.25 93 ARG A O 1
ATOM 760 N N . THR A 1 94 ? 10.422 -2.710 -21.768 1.00 84.62 94 THR A N 1
ATOM 761 C CA . THR A 1 94 ? 9.760 -3.591 -22.753 1.00 84.62 94 THR A CA 1
ATOM 762 C C . THR A 1 94 ? 8.286 -3.261 -22.996 1.00 84.62 94 THR A C 1
ATOM 764 O O . THR A 1 94 ? 7.716 -3.726 -23.983 1.00 84.62 94 THR A O 1
ATOM 767 N N . LEU A 1 95 ? 7.668 -2.426 -22.150 1.00 84.06 95 LEU A N 1
ATOM 768 C CA . LEU A 1 95 ? 6.288 -1.976 -22.343 1.00 84.06 95 LEU A CA 1
ATOM 769 C C . LEU A 1 95 ? 6.126 -1.100 -23.592 1.00 84.06 95 LEU A C 1
ATOM 771 O O . LEU A 1 95 ? 5.019 -0.997 -24.106 1.00 84.06 95 LEU A O 1
ATOM 775 N N . GLY A 1 96 ? 7.212 -0.498 -24.095 1.00 82.88 96 GLY A N 1
ATOM 776 C CA . GLY A 1 96 ? 7.187 0.317 -25.312 1.00 82.88 96 GLY A CA 1
ATOM 777 C C . GLY A 1 96 ? 6.571 1.700 -25.147 1.00 82.88 96 GLY A C 1
ATOM 778 O O . GLY A 1 96 ? 6.054 2.254 -26.112 1.00 82.88 96 GLY A O 1
ATOM 779 N N . LEU A 1 97 ? 6.616 2.251 -23.934 1.00 86.38 97 LEU A N 1
ATOM 780 C CA . LEU A 1 97 ? 6.165 3.613 -23.658 1.00 86.38 97 LEU A CA 1
ATOM 781 C C . LEU A 1 97 ? 6.920 4.629 -24.529 1.00 86.38 97 LEU A C 1
ATOM 783 O O . LEU A 1 97 ? 8.141 4.528 -24.695 1.00 86.38 97 LEU A O 1
ATOM 787 N N . LYS A 1 98 ? 6.213 5.661 -25.015 1.00 86.25 98 LYS A N 1
ATOM 788 C CA . LYS A 1 98 ? 6.822 6.762 -25.794 1.00 86.25 98 LYS A CA 1
ATOM 789 C C . LYS A 1 98 ? 7.969 7.457 -25.060 1.00 86.25 98 LYS A C 1
ATOM 791 O O . LYS A 1 98 ? 8.924 7.917 -25.681 1.00 86.25 98 LYS A O 1
ATOM 7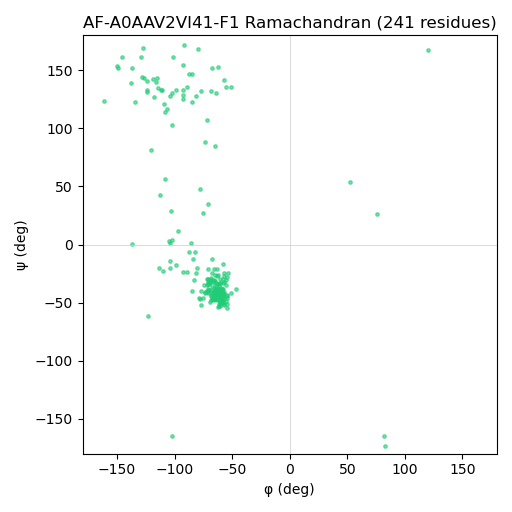96 N N . LYS A 1 99 ? 7.858 7.563 -23.736 1.00 87.81 99 LYS A N 1
ATOM 797 C CA . LYS A 1 99 ? 8.891 8.088 -22.839 1.00 87.81 99 LYS A CA 1
ATOM 798 C C . LYS A 1 99 ? 9.293 6.997 -21.865 1.00 87.81 99 LYS A C 1
ATOM 800 O O . LYS A 1 99 ? 8.444 6.254 -21.387 1.00 87.81 99 LYS A O 1
ATOM 805 N N . GLN A 1 100 ? 10.579 6.940 -21.539 1.00 87.31 100 GLN A N 1
ATOM 806 C CA . GLN A 1 100 ? 11.087 5.966 -20.582 1.00 87.31 100 GLN A CA 1
ATOM 807 C C . GLN A 1 100 ? 10.926 6.485 -19.146 1.00 87.31 100 GLN A C 1
ATOM 809 O O . GLN A 1 100 ? 11.442 7.572 -18.854 1.00 87.31 100 GLN A O 1
ATOM 814 N N . PRO A 1 101 ? 10.226 5.741 -18.267 1.00 89.25 101 PRO A N 1
ATOM 815 C CA . PRO A 1 101 ? 10.110 6.066 -16.850 1.00 89.25 101 PRO A CA 1
ATOM 816 C C . PRO A 1 101 ? 11.484 6.209 -16.195 1.00 89.25 101 PRO A C 1
ATOM 818 O O . PRO A 1 101 ? 12.382 5.393 -16.422 1.00 89.25 101 PRO A O 1
ATOM 821 N N . LYS A 1 102 ? 11.669 7.241 -15.370 1.00 83.94 102 LYS A N 1
ATOM 822 C CA . LYS A 1 102 ? 12.924 7.446 -14.639 1.00 83.94 102 LYS A CA 1
ATOM 823 C C . LYS A 1 102 ? 12.852 6.803 -13.257 1.00 83.94 102 LYS A C 1
ATOM 825 O O . LYS A 1 102 ? 12.032 7.184 -12.432 1.00 83.94 102 LYS A O 1
ATOM 830 N N . ALA A 1 103 ? 13.814 5.938 -12.941 1.00 76.50 103 ALA A N 1
ATOM 831 C CA . ALA A 1 103 ? 13.972 5.335 -11.613 1.00 76.50 103 ALA A CA 1
ATOM 832 C C . ALA A 1 103 ? 14.558 6.299 -10.555 1.00 76.50 103 ALA A C 1
ATOM 834 O O . ALA A 1 103 ? 15.258 5.871 -9.643 1.00 76.50 103 ALA A O 1
ATOM 835 N N . LYS A 1 104 ? 14.366 7.619 -10.680 1.00 85.88 104 LYS A N 1
ATOM 836 C CA . LYS A 1 104 ? 15.018 8.592 -9.788 1.00 85.88 104 LYS A CA 1
ATOM 837 C C . LYS A 1 104 ? 14.180 8.869 -8.544 1.00 85.88 104 LYS A C 1
ATOM 839 O O . LYS A 1 104 ? 12.993 9.167 -8.630 1.00 85.88 104 LYS A O 1
ATOM 844 N N . GLY A 1 105 ? 14.853 8.895 -7.395 1.00 91.44 105 GLY A N 1
ATOM 845 C CA . GLY A 1 105 ? 14.262 9.280 -6.117 1.00 91.44 105 GLY A CA 1
ATOM 846 C C . GLY A 1 105 ? 13.516 8.144 -5.424 1.00 91.44 105 GLY A C 1
ATOM 847 O O . GLY A 1 105 ? 13.564 6.991 -5.839 1.00 91.44 105 GLY A O 1
ATOM 848 N N . ILE A 1 106 ? 12.847 8.489 -4.327 1.00 94.38 106 ILE A N 1
ATOM 849 C CA . ILE A 1 106 ? 12.166 7.546 -3.435 1.00 94.38 106 ILE A CA 1
ATOM 850 C C . ILE A 1 106 ? 10.715 8.005 -3.257 1.00 94.38 106 ILE A C 1
ATOM 852 O O . ILE A 1 106 ? 10.428 9.211 -3.240 1.00 94.38 106 ILE A O 1
ATOM 856 N N . CYS A 1 107 ? 9.788 7.056 -3.171 1.00 95.00 107 CYS A N 1
ATOM 857 C CA . CYS A 1 107 ? 8.407 7.313 -2.778 1.00 95.00 107 CYS A CA 1
ATOM 858 C C . CYS A 1 107 ? 8.327 7.398 -1.246 1.00 95.00 107 CYS A C 1
ATOM 860 O O . CYS A 1 107 ? 8.840 6.524 -0.555 1.00 95.00 107 CYS A O 1
ATOM 862 N N . ARG A 1 108 ? 7.744 8.473 -0.704 1.00 93.81 108 ARG A N 1
ATOM 863 C CA . ARG A 1 108 ? 7.628 8.677 0.754 1.00 93.81 108 ARG A CA 1
ATOM 864 C C . ARG A 1 108 ? 6.197 8.559 1.259 1.00 93.81 108 ARG A C 1
ATOM 866 O O . ARG A 1 108 ? 6.005 8.333 2.443 1.00 93.81 108 ARG A O 1
ATOM 873 N N . ASN A 1 109 ? 5.221 8.756 0.387 1.00 93.94 109 ASN A N 1
ATOM 874 C CA . ASN A 1 109 ? 3.794 8.760 0.663 1.00 93.94 109 ASN A CA 1
ATOM 875 C C . ASN A 1 109 ? 3.043 8.274 -0.580 1.00 93.94 109 ASN A C 1
ATOM 877 O O . ASN A 1 109 ? 3.539 8.420 -1.696 1.00 93.94 109 ASN A O 1
ATOM 881 N N . ILE A 1 110 ? 1.860 7.707 -0.362 1.00 95.50 110 ILE A N 1
ATOM 882 C CA . ILE A 1 110 ? 0.960 7.230 -1.409 1.00 95.50 110 ILE A CA 1
ATOM 883 C C . ILE A 1 110 ? -0.438 7.710 -1.051 1.00 95.50 110 ILE A C 1
ATOM 885 O O . ILE A 1 110 ? -0.927 7.410 0.035 1.00 95.50 110 ILE A O 1
ATOM 889 N N . SER A 1 111 ? -1.057 8.457 -1.962 1.00 94.44 111 SER A N 1
ATOM 890 C CA . SER A 1 111 ? -2.479 8.790 -1.876 1.00 94.44 111 SER A CA 1
ATOM 891 C C . SER A 1 111 ? -3.343 7.620 -2.358 1.00 94.44 111 SER A C 1
ATOM 893 O O . SER A 1 111 ? -2.857 6.700 -3.019 1.00 94.44 111 SER A O 1
ATOM 895 N N . MET A 1 112 ? -4.656 7.668 -2.124 1.00 94.31 112 MET A N 1
ATOM 896 C CA . MET A 1 112 ? -5.572 6.680 -2.709 1.00 94.31 112 MET A CA 1
ATOM 897 C C . MET A 1 112 ? -5.505 6.648 -4.246 1.00 94.31 112 MET A C 1
ATOM 899 O O . MET A 1 112 ? -5.557 5.578 -4.849 1.00 94.31 112 MET A O 1
ATOM 903 N N . SER A 1 113 ? -5.356 7.806 -4.898 1.00 93.44 113 SER A N 1
ATOM 904 C CA . SER A 1 113 ? -5.228 7.867 -6.361 1.00 93.44 113 SER A CA 1
ATOM 905 C C . SER A 1 113 ? -3.969 7.143 -6.845 1.00 93.44 113 SER A C 1
ATOM 907 O O . SER A 1 113 ? -4.030 6.379 -7.809 1.00 93.44 113 SER A O 1
ATOM 909 N N . ASP A 1 114 ? -2.847 7.348 -6.152 1.00 96.19 114 ASP A N 1
ATOM 910 C CA . ASP A 1 114 ? -1.587 6.654 -6.425 1.00 96.19 114 ASP A CA 1
ATOM 911 C C . ASP A 1 114 ? -1.725 5.144 -6.209 1.00 96.19 114 ASP A C 1
ATOM 913 O O . ASP A 1 114 ? -1.291 4.352 -7.042 1.00 96.19 114 ASP A O 1
ATOM 917 N N . TYR A 1 115 ? -2.368 4.737 -5.113 1.00 96.44 115 TYR A N 1
ATOM 918 C CA . TYR A 1 115 ? -2.602 3.333 -4.790 1.00 96.44 115 TYR A CA 1
ATOM 919 C C . TYR A 1 115 ? -3.433 2.627 -5.869 1.00 96.44 115 TYR A C 1
ATOM 921 O O . TYR A 1 115 ? -3.045 1.557 -6.333 1.00 96.44 115 TYR A O 1
ATOM 929 N N . LEU A 1 116 ? -4.543 3.230 -6.313 1.00 93.69 116 LEU A N 1
ATOM 930 C CA . LEU A 1 116 ? -5.385 2.668 -7.375 1.00 93.69 116 LEU A CA 1
ATOM 931 C C . LEU A 1 116 ? -4.592 2.484 -8.672 1.00 93.69 116 LEU A C 1
ATOM 933 O O . LEU A 1 116 ? -4.685 1.441 -9.315 1.00 93.69 116 LEU A O 1
ATOM 937 N N . LEU A 1 117 ? -3.780 3.482 -9.023 1.00 94.56 117 LEU A N 1
ATOM 938 C CA . LEU A 1 117 ? -2.926 3.432 -10.201 1.00 94.56 117 LEU A CA 1
ATOM 939 C C . LEU A 1 117 ? -1.863 2.322 -10.098 1.00 94.56 117 LEU A C 1
ATOM 941 O O . LEU A 1 117 ? -1.644 1.570 -11.050 1.00 94.56 117 LEU A O 1
ATOM 945 N N . LEU A 1 118 ? -1.219 2.193 -8.936 1.00 96.69 118 LEU A N 1
ATOM 946 C CA . LEU A 1 118 ? -0.221 1.156 -8.678 1.00 96.69 118 LEU A CA 1
ATOM 947 C C . LEU A 1 118 ? -0.836 -0.241 -8.587 1.00 96.69 118 LEU A C 1
ATOM 949 O O . LEU A 1 118 ? -0.168 -1.195 -8.968 1.00 96.69 118 LEU A O 1
ATOM 953 N N . SER A 1 119 ? -2.080 -0.376 -8.126 1.00 93.88 119 SER A N 1
ATOM 954 C CA . SER A 1 119 ? -2.812 -1.648 -8.103 1.00 93.88 119 SER A CA 1
ATOM 955 C C . SER A 1 119 ? -2.995 -2.187 -9.523 1.00 93.88 119 SER A C 1
ATOM 957 O O . SER A 1 119 ? -2.540 -3.292 -9.830 1.00 93.88 119 SER A O 1
ATOM 959 N N . ASP A 1 120 ? -3.540 -1.359 -10.425 1.00 92.50 120 ASP A N 1
ATOM 960 C CA . ASP A 1 120 ? -3.722 -1.689 -11.846 1.00 92.50 120 ASP A CA 1
ATOM 961 C C . ASP A 1 120 ? -2.380 -2.070 -12.504 1.00 92.50 120 ASP A C 1
ATOM 963 O O . ASP A 1 120 ? -2.283 -3.028 -13.279 1.00 92.50 120 ASP A O 1
ATOM 967 N N . PHE A 1 121 ? -1.311 -1.342 -12.168 1.00 93.88 121 PHE A N 1
ATOM 968 C CA . PHE A 1 121 ? 0.030 -1.595 -12.690 1.00 93.88 121 PHE A CA 1
ATOM 969 C C . PHE A 1 121 ? 0.686 -2.857 -12.117 1.00 93.88 121 PHE A C 1
ATOM 971 O O . PHE A 1 121 ? 1.324 -3.602 -12.857 1.00 93.88 121 PHE A O 1
ATOM 978 N N . ASN A 1 122 ? 0.522 -3.134 -10.823 1.00 92.44 122 ASN A N 1
ATOM 979 C CA . ASN A 1 122 ? 1.150 -4.261 -10.133 1.00 92.44 122 AS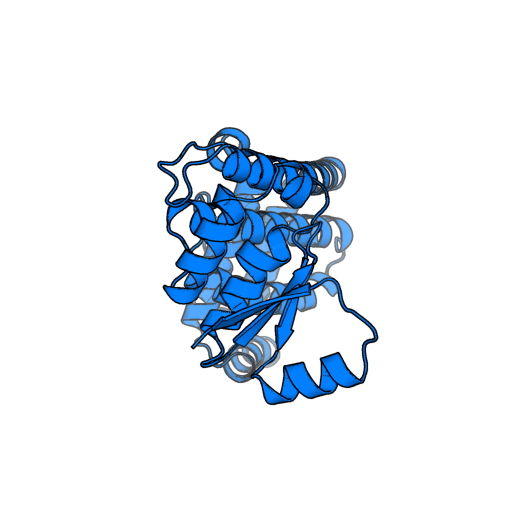N A CA 1
ATOM 980 C C . ASN A 1 122 ? 0.709 -5.614 -10.716 1.00 92.44 122 ASN A C 1
ATOM 982 O O . ASN A 1 122 ? 1.524 -6.528 -10.856 1.00 92.44 122 ASN A O 1
ATOM 986 N N . TYR A 1 123 ? -0.566 -5.743 -11.093 1.00 85.31 123 TYR A N 1
ATOM 987 C CA . TYR A 1 123 ? -1.065 -6.925 -11.805 1.00 85.31 123 TYR A CA 1
ATOM 988 C C . TYR A 1 123 ? -0.510 -7.020 -13.225 1.00 85.31 123 TYR A C 1
ATOM 990 O O . TYR A 1 123 ? -0.139 -8.102 -13.685 1.00 85.31 123 TYR A O 1
ATOM 998 N N . PHE A 1 124 ? -0.438 -5.887 -13.919 1.00 87.31 124 PHE A N 1
ATOM 999 C CA . PHE A 1 124 ? 0.046 -5.830 -15.289 1.00 87.31 124 PHE A CA 1
ATOM 1000 C C . PHE A 1 124 ? 1.537 -6.167 -15.401 1.00 87.31 124 PHE A C 1
ATOM 1002 O O . PHE A 1 124 ? 1.922 -6.973 -16.250 1.00 87.31 124 PHE A O 1
ATOM 1009 N N . ILE A 1 125 ? 2.378 -5.611 -14.522 1.00 86.56 125 ILE A N 1
ATOM 1010 C CA . ILE A 1 125 ? 3.822 -5.857 -14.537 1.00 86.56 125 ILE A CA 1
ATOM 1011 C C . ILE A 1 125 ? 4.158 -7.286 -14.103 1.00 86.56 125 ILE A C 1
ATOM 1013 O O . ILE A 1 125 ? 5.060 -7.884 -14.683 1.00 86.56 125 ILE A O 1
ATOM 1017 N N . ALA A 1 126 ? 3.392 -7.883 -13.179 1.00 84.06 126 ALA A N 1
ATOM 1018 C CA . ALA A 1 126 ? 3.584 -9.275 -12.771 1.00 84.06 126 ALA A CA 1
ATOM 1019 C C . ALA A 1 126 ? 3.551 -10.230 -13.976 1.00 84.06 126 ALA A C 1
ATOM 1021 O O . ALA A 1 126 ? 4.454 -11.048 -14.132 1.00 84.06 126 ALA A O 1
ATOM 1022 N N . GLN A 1 127 ? 2.592 -10.053 -14.896 1.00 78.69 127 GLN A N 1
ATOM 1023 C CA . GLN A 1 127 ? 2.505 -10.834 -16.141 1.00 78.69 127 GLN A CA 1
ATOM 1024 C C . GLN A 1 127 ? 3.759 -10.725 -17.019 1.00 78.69 127 GLN A C 1
ATOM 1026 O O . GLN A 1 127 ? 4.083 -11.654 -17.754 1.00 78.69 127 GLN A O 1
ATOM 1031 N N . LYS A 1 128 ? 4.464 -9.591 -16.964 1.00 76.19 128 LYS A N 1
ATOM 1032 C CA . LYS A 1 128 ? 5.697 -9.365 -17.730 1.00 76.19 128 LYS A CA 1
ATOM 1033 C C . LYS A 1 128 ? 6.924 -9.949 -17.043 1.00 76.19 128 LYS A C 1
ATOM 1035 O O . LYS A 1 128 ? 7.843 -10.380 -17.733 1.00 76.19 128 LYS A O 1
ATOM 1040 N N . LEU A 1 129 ? 6.918 -10.006 -15.714 1.00 75.38 129 LEU A N 1
ATOM 1041 C CA . LEU A 1 129 ? 7.995 -10.613 -14.939 1.00 75.38 129 LEU A CA 1
ATOM 1042 C C . LEU A 1 129 ? 8.020 -12.141 -15.086 1.00 75.38 129 LEU A C 1
ATOM 1044 O O . LEU A 1 129 ? 9.112 -12.693 -15.145 1.00 75.38 129 LEU A O 1
ATOM 1048 N N . PHE A 1 130 ? 6.868 -12.808 -15.265 1.00 69.56 130 PHE A N 1
ATOM 1049 C CA . PHE A 1 130 ? 6.771 -14.276 -15.424 1.00 69.56 130 PHE A CA 1
ATOM 1050 C C . PHE A 1 130 ? 7.643 -14.885 -16.533 1.00 69.56 130 PHE A C 1
ATOM 1052 O O . PHE A 1 130 ? 8.006 -16.053 -16.441 1.00 69.56 130 PHE A O 1
ATOM 1059 N N . ASN A 1 131 ? 8.016 -14.110 -17.553 1.00 65.75 131 ASN A N 1
ATOM 1060 C CA . ASN A 1 131 ? 8.854 -14.582 -18.660 1.00 65.75 131 ASN A CA 1
ATOM 1061 C C . ASN A 1 131 ? 10.349 -14.244 -18.482 1.00 65.75 131 ASN A C 1
ATOM 1063 O O . ASN A 1 131 ? 11.115 -14.339 -19.441 1.00 65.75 131 ASN A O 1
ATOM 1067 N N . ASN A 1 132 ? 10.773 -13.805 -17.291 1.00 66.56 132 ASN A N 1
ATOM 1068 C CA . ASN A 1 132 ? 12.151 -13.401 -17.015 1.00 66.56 132 ASN A CA 1
ATOM 1069 C C . ASN A 1 132 ? 12.983 -14.583 -16.466 1.00 66.56 132 ASN A C 1
ATOM 1071 O O . ASN A 1 132 ? 12.532 -15.249 -15.535 1.00 66.56 132 ASN A O 1
ATOM 1075 N N . PRO A 1 133 ? 14.210 -14.834 -16.969 1.00 59.84 133 PRO A N 1
ATOM 1076 C CA . PRO A 1 133 ? 15.111 -15.861 -16.427 1.00 59.84 133 PRO A CA 1
ATOM 1077 C C . PRO A 1 133 ? 15.470 -15.688 -14.937 1.00 59.84 133 PRO A C 1
ATOM 1079 O O . PRO A 1 133 ? 15.905 -16.649 -14.311 1.00 59.84 133 PRO A O 1
ATOM 1082 N N . PHE A 1 134 ? 15.249 -14.506 -14.354 1.00 65.81 134 PHE A N 1
ATOM 1083 C CA . PHE A 1 134 ? 15.438 -14.199 -12.929 1.00 65.81 134 PHE A CA 1
ATOM 1084 C C . PHE A 1 134 ? 14.097 -13.923 -12.229 1.00 65.81 134 PHE A C 1
ATOM 1086 O O . PHE A 1 1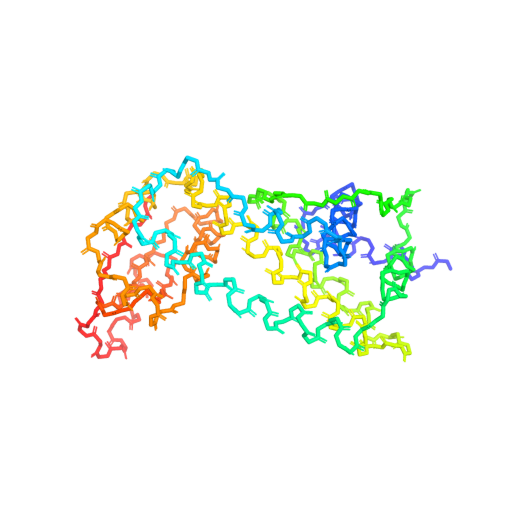34 ? 13.938 -12.970 -11.459 1.00 65.81 134 PHE A O 1
ATOM 1093 N N . LEU A 1 135 ? 13.093 -14.742 -12.556 1.00 68.62 135 LEU A N 1
ATOM 1094 C CA . LEU A 1 135 ? 11.721 -14.616 -12.065 1.00 68.62 135 LEU A CA 1
ATOM 1095 C C . LEU A 1 135 ? 11.650 -14.501 -10.538 1.00 68.62 135 LEU A C 1
ATOM 1097 O O . LEU A 1 135 ? 10.907 -13.666 -10.038 1.00 68.62 135 LEU A O 1
ATOM 1101 N N . ASN A 1 136 ? 12.437 -15.291 -9.807 1.00 70.69 136 ASN A N 1
ATOM 1102 C CA . ASN A 1 136 ? 12.355 -15.339 -8.347 1.00 70.69 136 ASN A CA 1
ATOM 1103 C C . ASN A 1 136 ? 12.704 -13.983 -7.708 1.00 70.69 136 ASN A C 1
ATOM 1105 O O . ASN A 1 136 ? 11.881 -13.422 -6.990 1.00 70.69 136 ASN A O 1
ATOM 1109 N N . ASP A 1 137 ? 13.860 -13.405 -8.038 1.00 75.75 137 ASP A N 1
ATOM 1110 C CA . ASP A 1 137 ? 14.333 -12.138 -7.461 1.00 75.75 137 ASP A CA 1
ATOM 1111 C C . ASP A 1 137 ? 13.395 -10.969 -7.801 1.00 75.75 137 ASP A C 1
ATOM 1113 O O . ASP A 1 137 ? 13.043 -10.144 -6.955 1.00 75.75 137 ASP A O 1
ATOM 1117 N N . THR A 1 138 ? 12.936 -10.914 -9.055 1.00 78.62 138 THR A N 1
ATOM 1118 C CA . THR A 1 138 ? 12.027 -9.855 -9.514 1.00 78.62 138 THR A CA 1
ATOM 1119 C C . THR A 1 138 ? 10.613 -10.000 -8.951 1.00 78.62 138 THR A C 1
ATOM 1121 O O . THR A 1 138 ? 9.935 -8.991 -8.734 1.00 78.62 138 THR A O 1
ATOM 1124 N N . PHE A 1 139 ? 10.170 -11.225 -8.665 1.00 82.06 139 PHE A 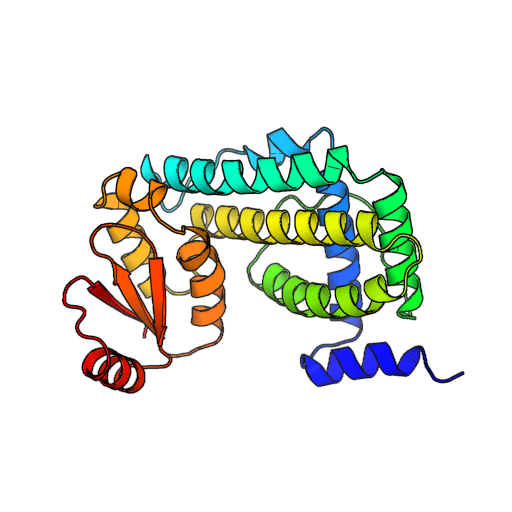N 1
ATOM 1125 C CA . PHE A 1 139 ? 8.889 -11.490 -8.018 1.00 82.06 139 PHE A CA 1
ATOM 1126 C C . PHE A 1 139 ? 8.911 -11.130 -6.527 1.00 82.06 139 PHE A C 1
ATOM 1128 O O . PHE A 1 139 ? 7.974 -10.486 -6.051 1.00 82.06 139 PHE A O 1
ATOM 1135 N N . GLU A 1 140 ? 9.993 -11.451 -5.809 1.00 86.44 140 GLU A N 1
ATOM 1136 C CA . GLU A 1 140 ? 10.187 -11.028 -4.413 1.00 86.44 140 GLU A CA 1
ATOM 1137 C C . GLU A 1 140 ? 10.207 -9.499 -4.292 1.00 86.44 140 GLU A C 1
ATOM 1139 O O . GLU A 1 140 ? 9.490 -8.937 -3.459 1.00 86.44 140 GLU A O 1
ATOM 1144 N N . LEU A 1 141 ? 10.932 -8.806 -5.183 1.00 90.94 141 LEU A N 1
ATOM 1145 C CA . LEU A 1 141 ? 10.922 -7.342 -5.231 1.00 90.94 141 LEU A CA 1
ATOM 1146 C C . LEU A 1 141 ? 9.515 -6.791 -5.487 1.00 90.94 141 LEU A C 1
ATOM 1148 O O . LEU A 1 141 ? 9.094 -5.842 -4.828 1.00 90.94 141 LEU A O 1
ATOM 1152 N N . ARG A 1 142 ? 8.763 -7.383 -6.420 1.00 91.00 142 ARG A N 1
ATOM 1153 C CA . ARG A 1 142 ? 7.381 -6.980 -6.715 1.00 91.00 142 ARG A CA 1
ATOM 1154 C C . ARG A 1 142 ? 6.467 -7.128 -5.491 1.00 91.00 142 ARG A C 1
ATOM 1156 O O . ARG A 1 142 ? 5.660 -6.235 -5.229 1.00 91.00 142 ARG A O 1
ATOM 1163 N N . ASN A 1 143 ? 6.603 -8.210 -4.726 1.00 90.75 143 ASN A N 1
ATOM 1164 C CA . ASN A 1 143 ? 5.832 -8.408 -3.496 1.00 90.75 143 ASN A CA 1
ATOM 1165 C C . ASN A 1 143 ? 6.218 -7.379 -2.424 1.00 90.75 143 ASN A C 1
ATOM 1167 O O . ASN A 1 143 ? 5.340 -6.707 -1.892 1.00 90.75 143 ASN A O 1
ATOM 1171 N N . ALA A 1 144 ? 7.517 -7.160 -2.198 1.00 93.81 144 ALA A N 1
ATOM 1172 C CA . ALA A 1 144 ? 8.007 -6.143 -1.267 1.00 93.81 144 ALA A CA 1
ATOM 1173 C C . ALA A 1 144 ? 7.546 -4.722 -1.638 1.00 93.81 144 ALA A C 1
ATOM 1175 O O . ALA A 1 144 ? 7.170 -3.936 -0.766 1.00 93.81 144 ALA A O 1
ATOM 1176 N N . VAL A 1 145 ? 7.532 -4.391 -2.934 1.00 95.25 145 VAL A N 1
ATOM 1177 C CA . VAL A 1 145 ? 6.964 -3.133 -3.435 1.00 95.25 145 VAL A CA 1
ATOM 1178 C C . VAL A 1 145 ? 5.485 -3.044 -3.088 1.00 95.25 145 VAL A C 1
ATOM 1180 O O . VAL A 1 145 ? 5.047 -2.018 -2.577 1.00 95.25 145 VAL A O 1
ATOM 1183 N N . TRP A 1 146 ? 4.711 -4.100 -3.334 1.00 95.50 146 TRP A N 1
ATOM 1184 C CA . TRP A 1 146 ? 3.278 -4.089 -3.058 1.00 95.50 146 TRP A CA 1
ATOM 1185 C C . TRP A 1 146 ? 2.954 -3.984 -1.559 1.00 95.50 146 TRP A C 1
ATOM 1187 O O . TRP A 1 146 ? 2.035 -3.256 -1.179 1.00 95.50 146 TRP A O 1
ATOM 1197 N N . ASP A 1 147 ? 3.738 -4.626 -0.697 1.00 95.88 147 ASP A N 1
ATOM 1198 C CA . ASP A 1 147 ? 3.611 -4.493 0.758 1.00 95.88 147 ASP A CA 1
ATOM 1199 C C . ASP A 1 147 ? 3.924 -3.062 1.221 1.00 95.88 147 ASP A C 1
ATOM 1201 O O . ASP A 1 147 ? 3.192 -2.489 2.033 1.00 95.88 147 ASP A O 1
ATOM 1205 N N . LEU A 1 148 ? 4.969 -2.438 0.659 1.00 97.31 148 LEU A N 1
ATOM 1206 C CA . LEU A 1 148 ? 5.273 -1.026 0.906 1.00 97.31 148 LEU A CA 1
ATOM 1207 C C . LEU A 1 148 ? 4.141 -0.113 0.441 1.00 97.31 148 LEU A C 1
ATOM 1209 O O . LEU A 1 148 ? 3.812 0.837 1.146 1.00 97.31 148 LEU A O 1
ATOM 1213 N N . VAL A 1 149 ? 3.538 -0.390 -0.719 1.00 97.44 149 VAL A N 1
ATOM 1214 C CA . VAL A 1 149 ? 2.416 0.401 -1.238 1.00 97.44 149 VAL A CA 1
ATOM 1215 C C . VAL A 1 149 ? 1.242 0.395 -0.260 1.00 97.44 149 VAL A C 1
ATOM 1217 O O . VAL A 1 149 ? 0.733 1.459 0.097 1.00 97.44 149 VAL A O 1
ATOM 1220 N N . GLN A 1 150 ? 0.854 -0.787 0.219 1.00 97.12 150 GLN A N 1
ATOM 1221 C CA . GLN A 1 150 ? -0.237 -0.943 1.182 1.00 97.12 150 GLN A CA 1
ATOM 1222 C C . GLN A 1 150 ? 0.083 -0.276 2.523 1.00 97.12 150 GLN A C 1
ATOM 1224 O O . GLN A 1 150 ? -0.755 0.438 3.069 1.00 97.12 150 GLN A O 1
ATOM 1229 N N . TYR A 1 151 ? 1.302 -0.445 3.041 1.00 97.25 151 TYR A N 1
ATOM 1230 C CA . TYR A 1 151 ? 1.697 0.191 4.297 1.00 97.25 151 TYR A CA 1
ATOM 1231 C C . TYR A 1 151 ? 1.756 1.720 4.185 1.00 97.25 151 TYR A C 1
ATOM 1233 O O . TYR A 1 151 ? 1.294 2.420 5.084 1.00 97.25 151 TYR A O 1
ATOM 1241 N N . LEU A 1 152 ? 2.272 2.265 3.078 1.00 96.69 152 LEU A N 1
ATOM 1242 C CA . LEU A 1 152 ? 2.281 3.711 2.841 1.00 96.69 152 LEU A CA 1
ATOM 1243 C C . LEU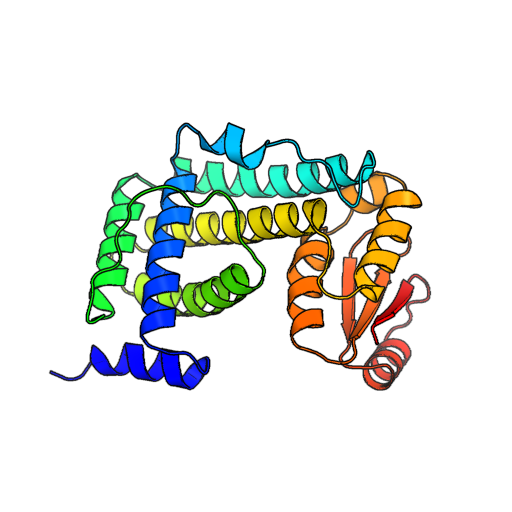 A 1 152 ? 0.863 4.282 2.729 1.00 96.69 152 LEU A C 1
ATOM 1245 O O . LEU A 1 152 ? 0.633 5.377 3.242 1.00 96.69 152 LEU A O 1
ATOM 1249 N N . LEU A 1 153 ? -0.077 3.550 2.116 1.00 96.44 153 LEU A N 1
ATOM 1250 C CA . LEU A 1 153 ? -1.482 3.958 2.091 1.00 96.44 153 LEU A CA 1
ATOM 1251 C C . LEU A 1 153 ? -2.126 3.865 3.480 1.00 96.44 153 LEU A C 1
ATOM 1253 O O . LEU A 1 153 ? -2.882 4.754 3.851 1.00 96.44 153 LEU A O 1
ATOM 1257 N N . LEU A 1 154 ? -1.808 2.841 4.277 1.00 95.50 154 LEU A N 1
ATOM 1258 C CA . LEU A 1 154 ? -2.267 2.759 5.667 1.00 95.50 154 LEU A CA 1
ATOM 1259 C C . LEU A 1 154 ? -1.791 3.966 6.479 1.00 95.50 154 LEU A C 1
ATOM 1261 O O . LEU A 1 154 ? -2.581 4.547 7.217 1.00 95.50 154 LEU A O 1
ATOM 1265 N N . LEU A 1 155 ? -0.525 4.366 6.327 1.00 93.94 155 LEU A N 1
ATOM 1266 C CA . LEU A 1 155 ? -0.005 5.570 6.975 1.00 93.94 155 LEU A CA 1
ATOM 1267 C C . LEU A 1 155 ? -0.783 6.819 6.546 1.00 93.94 155 LEU A C 1
ATOM 1269 O O . LEU A 1 155 ? -1.156 7.612 7.404 1.00 93.94 155 LEU A O 1
ATOM 1273 N N . ASP A 1 156 ? -1.068 6.959 5.249 1.00 94.00 156 ASP A N 1
ATOM 1274 C CA . ASP A 1 156 ? -1.904 8.043 4.725 1.00 94.00 156 ASP A CA 1
ATOM 1275 C C . ASP A 1 156 ? -3.319 8.020 5.328 1.00 94.00 156 ASP A C 1
ATOM 1277 O O . ASP A 1 156 ? -3.819 9.057 5.754 1.00 94.00 156 ASP A O 1
ATOM 1281 N N . THR A 1 157 ? -3.944 6.843 5.452 1.00 93.94 157 THR A N 1
ATOM 1282 C CA . THR A 1 157 ? -5.263 6.695 6.088 1.00 93.94 157 THR A CA 1
ATOM 1283 C C . THR A 1 157 ? -5.226 7.074 7.569 1.00 93.94 157 THR A C 1
ATOM 1285 O O . THR A 1 157 ? -6.161 7.695 8.065 1.00 93.94 157 THR A O 1
ATOM 1288 N N . LEU A 1 158 ? -4.175 6.709 8.306 1.00 91.69 158 LEU A N 1
ATOM 1289 C CA . LEU A 1 158 ? -4.061 7.044 9.730 1.00 91.69 158 LEU A CA 1
ATOM 1290 C C . LEU A 1 158 ? -3.799 8.540 9.964 1.00 91.69 158 LEU A C 1
ATOM 1292 O O . LEU A 1 158 ? -4.263 9.100 10.960 1.00 91.69 158 LEU A O 1
AT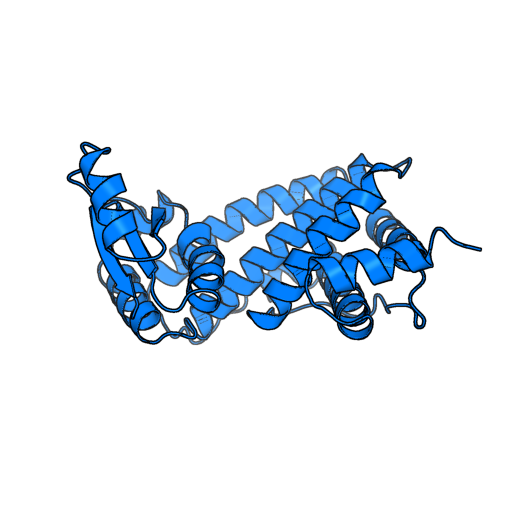OM 1296 N N . GLU A 1 159 ? -3.057 9.176 9.058 1.00 90.56 159 GLU A N 1
ATOM 1297 C CA . GLU A 1 159 ? -2.719 10.599 9.109 1.00 90.56 159 GLU A CA 1
ATOM 1298 C C . GLU A 1 159 ? -3.906 11.472 8.677 1.00 90.56 159 GLU A C 1
ATOM 1300 O O . GLU A 1 159 ? -4.333 12.348 9.426 1.00 90.56 159 GLU A O 1
ATOM 1305 N N . HIS A 1 160 ? -4.496 11.191 7.513 1.00 90.50 160 HIS A N 1
ATOM 1306 C CA . HIS A 1 160 ? -5.493 12.056 6.871 1.00 90.50 160 HIS A CA 1
ATOM 1307 C C . HIS A 1 160 ? -6.940 11.550 7.009 1.00 90.50 160 HIS A C 1
ATOM 1309 O O . HIS A 1 160 ? -7.903 12.300 6.803 1.00 90.50 160 HIS A O 1
ATOM 1315 N N . GLY A 1 161 ? -7.122 10.292 7.410 1.00 90.50 161 GLY A N 1
ATOM 1316 C CA . GLY A 1 161 ? -8.415 9.618 7.437 1.00 90.50 161 GLY A CA 1
ATOM 1317 C C . GLY A 1 161 ? -8.844 9.054 6.086 1.00 90.50 161 GLY A C 1
ATOM 1318 O O . GLY A 1 161 ? -8.070 8.908 5.145 1.00 90.50 161 GLY A O 1
ATOM 1319 N N . PHE A 1 162 ? -10.130 8.737 6.018 1.00 91.56 162 PHE A N 1
ATOM 1320 C CA . PHE A 1 162 ? -10.843 8.282 4.834 1.00 91.56 162 PHE A CA 1
ATOM 1321 C C . PHE A 1 162 ? -11.475 9.477 4.112 1.00 91.56 162 PHE A C 1
ATOM 1323 O O . PHE A 1 162 ? -11.832 10.482 4.737 1.00 91.56 162 PHE A O 1
ATOM 1330 N N . GLU A 1 163 ? -11.700 9.333 2.808 1.00 88.38 163 GLU A N 1
ATOM 1331 C CA . GLU A 1 163 ? -12.402 10.319 1.981 1.00 88.38 163 GLU A CA 1
ATOM 1332 C C . GLU A 1 163 ? -13.873 10.480 2.399 1.00 88.38 163 GLU A C 1
ATOM 1334 O O . GLU A 1 163 ? -14.445 11.564 2.295 1.00 88.38 163 GLU A O 1
ATOM 1339 N N . LYS A 1 164 ? -14.489 9.401 2.900 1.00 86.56 164 LYS A N 1
ATOM 1340 C CA . LYS A 1 164 ? -15.870 9.404 3.389 1.00 86.56 164 LYS A CA 1
ATOM 1341 C C . LYS A 1 164 ? -15.937 9.681 4.886 1.00 86.56 164 LYS A C 1
ATOM 1343 O O . LYS A 1 164 ? -15.329 8.986 5.697 1.00 86.56 164 LYS A O 1
ATOM 1348 N N . GLU A 1 165 ? -16.765 10.647 5.267 1.00 87.75 165 GLU A N 1
ATOM 1349 C CA . GLU A 1 165 ? -16.888 11.067 6.665 1.00 87.75 165 GLU A CA 1
ATOM 1350 C C . GLU A 1 165 ? -17.543 10.011 7.569 1.00 87.75 165 GLU A C 1
ATOM 1352 O O . GLU A 1 165 ? -17.177 9.853 8.730 1.00 87.75 165 GLU A O 1
ATOM 1357 N N . SER A 1 166 ? -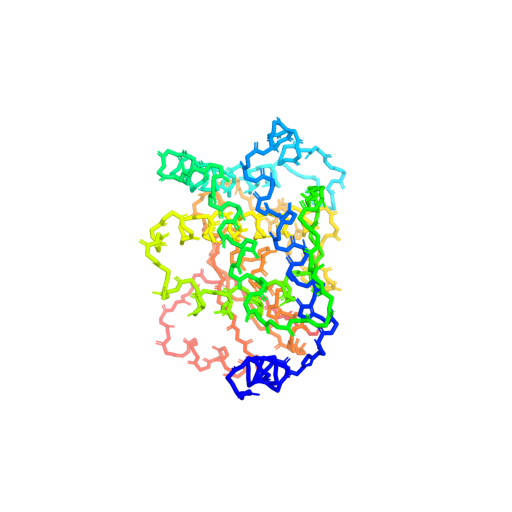18.473 9.226 7.032 1.00 85.56 166 SER A N 1
ATOM 1358 C CA . SER A 1 166 ? -19.026 8.028 7.680 1.00 85.56 166 SER A CA 1
ATOM 1359 C C . SER A 1 166 ? -17.930 7.044 8.102 1.00 85.56 166 SER A C 1
ATOM 1361 O O . SER A 1 166 ? -17.918 6.596 9.247 1.00 85.56 166 SER A O 1
ATOM 1363 N N . MET A 1 167 ? -16.972 6.764 7.213 1.00 87.19 167 MET A N 1
ATOM 1364 C CA . MET A 1 167 ? -15.816 5.915 7.510 1.00 87.19 167 MET A CA 1
ATOM 1365 C C . MET A 1 167 ? -14.948 6.538 8.601 1.00 87.19 167 MET A C 1
ATOM 1367 O O . MET A 1 167 ? -14.581 5.844 9.540 1.00 87.19 167 MET A O 1
ATOM 1371 N N . ASN A 1 168 ? -14.687 7.849 8.549 1.00 90.12 168 ASN A N 1
ATOM 1372 C CA . ASN A 1 168 ? -13.949 8.540 9.613 1.00 90.12 168 ASN A CA 1
ATOM 1373 C C . ASN A 1 168 ? -14.613 8.374 10.986 1.00 90.12 168 ASN A C 1
ATOM 1375 O O . ASN A 1 168 ? -13.914 8.102 11.960 1.00 90.12 168 ASN A O 1
ATOM 1379 N N . LYS A 1 169 ? -15.945 8.479 11.070 1.00 87.75 169 LYS A N 1
ATOM 1380 C CA . LYS A 1 169 ? -16.695 8.287 12.324 1.00 87.75 169 LYS A CA 1
ATOM 1381 C C . LYS A 1 169 ? -16.579 6.862 12.859 1.00 87.75 169 LYS A C 1
ATOM 1383 O O . LYS A 1 169 ? -16.333 6.684 14.050 1.00 87.75 169 LYS A O 1
ATOM 1388 N N . ILE A 1 170 ? -16.729 5.862 11.989 1.00 86.81 170 ILE A N 1
ATOM 1389 C CA . ILE A 1 170 ? -16.588 4.443 12.353 1.00 86.81 170 ILE A CA 1
ATOM 1390 C C . ILE A 1 170 ? -15.166 4.173 12.848 1.00 86.81 170 ILE A C 1
ATOM 1392 O O . ILE A 1 170 ? -14.982 3.647 13.943 1.00 86.81 170 ILE A O 1
ATOM 1396 N N . SER A 1 171 ? -14.165 4.591 12.074 1.00 89.62 171 SER A N 1
ATOM 1397 C CA . SER A 1 171 ? -12.750 4.434 12.405 1.00 89.62 171 SER A CA 1
ATOM 1398 C C . SER A 1 171 ? -12.407 5.115 13.720 1.00 89.62 171 SER A C 1
ATOM 1400 O O . SER A 1 171 ? -11.778 4.499 14.572 1.00 89.62 171 SER A O 1
ATOM 1402 N N . TYR A 1 172 ? -12.876 6.348 13.931 1.00 89.56 172 TYR A N 1
ATOM 1403 C CA . TYR A 1 172 ? -12.673 7.063 15.185 1.00 89.56 172 TYR A CA 1
ATOM 1404 C C . TYR A 1 172 ? -13.295 6.306 16.357 1.00 89.56 172 TYR A C 1
ATOM 1406 O O . TYR A 1 172 ? -12.633 6.116 17.372 1.00 89.56 172 TYR A O 1
ATOM 1414 N N . HIS A 1 173 ? -14.532 5.820 16.219 1.00 88.00 173 HIS A N 1
ATOM 1415 C CA . HIS A 1 173 ? -15.184 5.038 17.265 1.00 88.00 173 HIS A CA 1
ATOM 1416 C C . HIS A 1 173 ? -14.407 3.756 17.583 1.00 88.00 173 HIS A C 1
ATOM 1418 O O . HIS A 1 173 ? -14.087 3.517 18.743 1.00 88.00 173 HIS A O 1
ATOM 1424 N N . LEU A 1 174 ? -14.037 2.961 16.576 1.00 89.56 174 LEU A N 1
ATOM 1425 C CA . LEU A 1 174 ? -13.269 1.731 16.781 1.00 89.56 174 LEU A CA 1
ATOM 1426 C C . LEU A 1 174 ? -11.926 2.022 17.457 1.00 89.56 174 LEU A C 1
ATOM 1428 O O . LEU A 1 174 ? -11.600 1.418 18.473 1.00 89.56 174 LEU A O 1
ATOM 1432 N N . VAL A 1 175 ? -11.169 2.982 16.927 1.00 90.69 175 VAL A N 1
ATOM 1433 C CA . VAL A 1 175 ? -9.828 3.332 17.411 1.00 90.69 175 VAL A CA 1
ATOM 1434 C C . VAL A 1 175 ? -9.860 3.971 18.803 1.00 90.69 175 VAL A C 1
ATOM 1436 O O . VAL A 1 175 ? -8.910 3.798 19.559 1.00 90.69 175 VAL A O 1
ATOM 1439 N N . SER A 1 176 ? -10.937 4.662 19.185 1.00 88.81 176 SER A N 1
ATOM 1440 C CA . SER A 1 176 ? -11.061 5.287 20.513 1.00 88.81 176 SER A CA 1
ATOM 1441 C C . SER A 1 176 ? -11.672 4.386 21.587 1.00 88.81 176 SER A C 1
ATOM 1443 O O . SER A 1 176 ? -11.439 4.635 22.766 1.00 88.81 176 SER A O 1
ATOM 1445 N N . THR A 1 177 ? -12.452 3.366 21.213 1.00 88.19 177 THR A N 1
ATOM 1446 C CA . THR A 1 177 ? -13.229 2.565 22.182 1.00 88.19 177 THR A CA 1
ATOM 1447 C C . THR A 1 177 ? -12.780 1.119 22.320 1.00 88.19 177 THR A C 1
ATOM 1449 O O . THR A 1 177 ? -13.115 0.479 23.314 1.00 88.19 177 THR A O 1
ATOM 1452 N N . LYS A 1 178 ? -12.057 0.572 21.338 1.00 91.88 178 LYS A N 1
ATOM 1453 C CA . LYS A 1 178 ? -11.572 -0.809 21.395 1.00 91.88 178 LYS A CA 1
ATOM 1454 C C . LYS A 1 178 ? -10.229 -0.896 22.108 1.00 91.88 178 LYS A C 1
ATOM 1456 O O . LYS A 1 178 ? -9.388 -0.009 21.990 1.00 91.88 178 LYS A O 1
ATOM 1461 N N . GLU A 1 179 ? -10.022 -2.002 22.809 1.00 92.81 179 GLU A N 1
ATOM 1462 C CA . GLU A 1 179 ? -8.739 -2.322 23.435 1.00 92.81 179 GLU A CA 1
ATOM 1463 C C . GLU A 1 179 ? -7.658 -2.600 22.372 1.00 92.81 179 GLU A C 1
ATOM 1465 O O . GLU A 1 179 ? -7.984 -3.115 21.297 1.00 92.81 179 GLU A O 1
ATOM 1470 N N . PRO A 1 180 ? -6.367 -2.353 22.655 1.00 93.50 180 PRO A N 1
ATOM 1471 C CA . PRO A 1 180 ? -5.257 -2.641 21.739 1.00 93.50 180 PRO A CA 1
ATOM 1472 C C . PRO A 1 180 ? -5.285 -4.035 21.094 1.00 93.50 180 PRO A C 1
ATOM 1474 O O . PRO A 1 180 ? -4.987 -4.190 19.907 1.00 93.50 180 PRO A O 1
ATOM 1477 N N . GLN A 1 181 ? -5.688 -5.057 21.851 1.00 94.06 181 GLN A N 1
ATOM 1478 C CA . GLN A 1 181 ? -5.759 -6.450 21.403 1.00 94.06 181 GLN A CA 1
ATOM 1479 C C . GLN A 1 181 ? -6.755 -6.648 20.254 1.00 94.06 181 GLN A C 1
ATOM 1481 O O . GLN A 1 181 ? -6.557 -7.539 19.433 1.00 94.06 181 GLN A O 1
ATOM 1486 N N . PHE A 1 182 ? -7.780 -5.798 20.147 1.00 93.44 182 PHE A N 1
ATOM 1487 C CA . PHE A 1 182 ? -8.721 -5.814 19.026 1.00 93.44 182 PHE A CA 1
ATOM 1488 C C . PHE A 1 182 ? -8.005 -5.601 17.685 1.00 93.44 182 PHE A C 1
ATOM 1490 O O . PHE A 1 182 ? -8.337 -6.231 16.680 1.00 93.44 182 PHE A O 1
ATOM 1497 N N . PHE A 1 183 ? -6.992 -4.733 17.670 1.00 94.06 183 PHE A N 1
ATOM 1498 C CA . PHE A 1 183 ? -6.184 -4.455 16.485 1.00 94.06 183 PHE A CA 1
ATOM 1499 C C . PHE A 1 183 ? -5.043 -5.458 16.325 1.00 94.06 183 PHE A C 1
ATOM 1501 O O . PHE A 1 183 ? -4.776 -5.911 15.213 1.00 94.06 183 PHE A O 1
ATOM 1508 N N . ASP A 1 184 ? -4.393 -5.843 17.426 1.00 91.69 184 ASP A N 1
ATOM 1509 C CA . ASP A 1 184 ? -3.253 -6.762 17.384 1.00 91.69 184 ASP A CA 1
ATOM 1510 C C . ASP A 1 184 ? -3.649 -8.192 16.972 1.00 91.69 184 ASP A C 1
ATOM 1512 O O . ASP A 1 184 ? -2.886 -8.865 16.274 1.00 91.69 184 ASP A O 1
ATOM 1516 N N . ASN A 1 185 ? -4.864 -8.634 17.316 1.00 90.12 185 ASN A N 1
ATOM 1517 C CA . ASN A 1 185 ? -5.416 -9.934 16.914 1.00 90.12 185 ASN A CA 1
ATOM 1518 C C . ASN A 1 185 ? -6.143 -9.907 15.559 1.00 90.12 185 ASN A C 1
ATOM 1520 O O . ASN A 1 185 ? -6.569 -10.954 15.074 1.00 90.12 185 ASN A O 1
ATOM 1524 N N . GLY A 1 186 ? -6.316 -8.729 14.958 1.00 90.50 186 GLY A N 1
ATOM 1525 C CA . GLY A 1 186 ? -7.041 -8.562 13.703 1.00 90.50 186 GLY A CA 1
ATOM 1526 C C . GLY A 1 186 ? -6.150 -8.378 12.472 1.00 90.50 186 GLY A C 1
ATOM 1527 O O . GLY A 1 186 ? -4.938 -8.613 12.492 1.00 90.50 186 GLY A O 1
ATOM 1528 N N . TYR A 1 187 ? -6.787 -7.905 11.402 1.00 92.75 187 TYR A N 1
ATOM 1529 C CA . TYR A 1 187 ? -6.237 -7.607 10.084 1.00 92.75 187 TYR A CA 1
ATOM 1530 C C . TYR A 1 187 ? -6.450 -6.119 9.751 1.00 92.75 187 TYR A C 1
ATOM 1532 O O . TYR A 1 187 ? -7.389 -5.759 9.044 1.00 92.75 187 TYR A O 1
ATOM 1540 N N . PRO A 1 188 ? -5.600 -5.203 10.258 1.00 94.12 188 PRO A N 1
ATOM 1541 C CA . PRO A 1 188 ? -5.815 -3.772 10.048 1.00 94.12 188 PRO A CA 1
ATOM 1542 C C . PRO A 1 188 ? -5.751 -3.326 8.578 1.00 94.12 188 PRO A C 1
ATOM 1544 O O . PRO A 1 188 ? -6.389 -2.339 8.223 1.00 94.12 188 PRO A O 1
ATOM 1547 N N . LEU A 1 189 ? -5.007 -4.031 7.717 1.00 94.25 189 LEU A N 1
ATOM 1548 C CA . LEU A 1 189 ? -4.955 -3.716 6.283 1.00 94.25 189 LEU A CA 1
ATOM 1549 C C . LEU A 1 189 ? -6.326 -3.850 5.607 1.00 94.25 189 LEU A C 1
ATOM 1551 O O . LEU A 1 189 ? -6.655 -3.009 4.771 1.00 94.25 189 LEU A O 1
ATOM 1555 N N . ASP A 1 190 ? -7.148 -4.821 6.018 1.00 91.19 190 ASP A N 1
ATOM 1556 C CA . ASP A 1 190 ? -8.508 -4.991 5.497 1.00 91.19 190 ASP A CA 1
ATOM 1557 C C . ASP A 1 190 ? -9.291 -3.689 5.652 1.00 91.19 190 ASP A C 1
ATOM 1559 O O . ASP A 1 190 ? -9.762 -3.116 4.676 1.00 91.19 190 ASP A O 1
ATOM 1563 N N . PHE A 1 191 ? -9.301 -3.123 6.856 1.00 91.69 191 PHE A N 1
ATOM 1564 C CA . PHE A 1 191 ? -10.074 -1.919 7.129 1.00 91.69 191 PHE A CA 1
ATOM 1565 C C . PHE A 1 191 ? -9.413 -0.618 6.634 1.00 91.69 191 PHE A C 1
ATOM 1567 O O . PHE A 1 191 ? -10.059 0.232 6.021 1.00 91.69 191 PHE A O 1
ATOM 1574 N N . PHE A 1 192 ? -8.118 -0.418 6.888 1.00 93.50 192 PHE A N 1
ATOM 1575 C CA . PHE A 1 192 ? -7.461 0.866 6.599 1.00 93.50 192 PHE A CA 1
ATOM 1576 C C . PHE A 1 192 ? -6.984 1.014 5.148 1.00 93.50 192 PHE A C 1
ATOM 1578 O O . PHE A 1 192 ? -6.644 2.127 4.736 1.00 93.50 192 PHE A O 1
ATOM 1585 N N . VAL A 1 193 ? -6.963 -0.075 4.372 1.00 94.38 193 VAL A N 1
ATOM 1586 C CA . VAL A 1 193 ? -6.522 -0.084 2.969 1.00 94.38 193 VAL A CA 1
ATOM 1587 C C . VAL A 1 193 ? -7.619 -0.622 2.053 1.00 94.38 193 VAL A C 1
ATOM 1589 O O . VAL A 1 193 ? -8.109 0.127 1.206 1.00 94.38 193 VAL A O 1
ATOM 1592 N N . HIS A 1 194 ? -8.046 -1.875 2.225 1.00 91.38 194 HIS A N 1
ATOM 1593 C CA . HIS A 1 194 ? -8.977 -2.519 1.287 1.00 91.38 194 HIS A CA 1
ATOM 1594 C C . HIS A 1 194 ? -10.393 -1.937 1.372 1.00 91.38 194 HIS A C 1
ATOM 1596 O O . HIS A 1 194 ? -11.003 -1.620 0.349 1.00 91.38 194 HIS A O 1
ATOM 1602 N N . ASP A 1 195 ? -10.891 -1.682 2.578 1.00 89.31 195 ASP A N 1
ATOM 1603 C CA . ASP A 1 195 ? -12.204 -1.077 2.775 1.00 89.31 195 ASP A CA 1
ATOM 1604 C C . ASP A 1 195 ? -12.214 0.395 2.354 1.00 89.31 195 ASP A C 1
ATOM 1606 O O . ASP A 1 195 ? -13.214 0.896 1.826 1.00 89.31 195 ASP A O 1
ATOM 1610 N N . ARG A 1 196 ? -11.081 1.093 2.505 1.00 90.12 196 ARG A N 1
ATOM 1611 C CA . ARG A 1 196 ? -10.892 2.444 1.958 1.00 90.12 196 ARG A CA 1
ATOM 1612 C C . ARG A 1 196 ? -10.967 2.428 0.427 1.00 90.12 196 ARG A C 1
ATOM 1614 O O . ARG A 1 196 ? -11.713 3.212 -0.156 1.00 90.12 196 ARG A O 1
ATOM 1621 N N . GLU A 1 197 ? -10.259 1.510 -0.231 1.00 90.38 197 GLU A N 1
ATOM 1622 C CA . GLU A 1 197 ? -10.333 1.318 -1.687 1.00 90.38 197 GLU A CA 1
ATOM 1623 C C . GLU A 1 197 ? -11.773 1.031 -2.136 1.00 90.38 197 GLU A C 1
ATOM 1625 O O . GLU A 1 197 ? -12.306 1.694 -3.032 1.00 90.38 197 GLU A O 1
ATOM 1630 N N . PHE A 1 198 ? -12.426 0.057 -1.502 1.00 86.06 198 PHE A N 1
ATOM 1631 C CA . PHE A 1 198 ? -13.756 -0.382 -1.902 1.00 86.06 198 PHE A CA 1
ATOM 1632 C C . PHE A 1 198 ? -14.818 0.697 -1.677 1.00 86.06 198 PHE A C 1
ATOM 1634 O O . PHE A 1 198 ? -15.691 0.900 -2.528 1.00 86.06 198 PHE A O 1
ATOM 1641 N N . SER A 1 199 ? -14.751 1.406 -0.548 1.00 83.75 199 SER A N 1
ATOM 1642 C CA . SER A 1 199 ? -15.687 2.484 -0.227 1.00 83.75 199 SER A CA 1
ATOM 1643 C C . SER A 1 199 ? -15.563 3.675 -1.176 1.00 83.75 199 SER A C 1
ATOM 1645 O O . SER A 1 199 ? -16.582 4.297 -1.470 1.00 83.75 199 SER A O 1
ATOM 1647 N N . ASN A 1 200 ? -14.379 3.949 -1.729 1.00 81.81 200 ASN A N 1
ATOM 1648 C CA . ASN A 1 200 ? -14.208 4.967 -2.768 1.00 81.81 200 ASN A CA 1
ATOM 1649 C C . ASN A 1 200 ? -14.807 4.564 -4.119 1.00 81.81 200 ASN A C 1
ATOM 1651 O O . ASN A 1 200 ? -15.268 5.422 -4.870 1.00 81.81 200 ASN A O 1
ATOM 1655 N N . ARG A 1 201 ? -14.844 3.265 -4.432 1.00 79.00 201 ARG A N 1
ATOM 1656 C CA . ARG A 1 201 ? -15.429 2.764 -5.687 1.00 79.00 201 ARG A CA 1
ATOM 1657 C C . ARG A 1 201 ? -16.951 2.641 -5.644 1.00 79.00 201 ARG A C 1
ATOM 1659 O O . ARG A 1 201 ? -17.594 2.685 -6.689 1.00 79.00 201 ARG A O 1
ATOM 1666 N N . ASN A 1 202 ? -17.538 2.489 -4.458 1.00 72.56 202 ASN A N 1
ATOM 1667 C CA . ASN A 1 202 ? -18.958 2.185 -4.297 1.00 72.56 202 ASN A CA 1
ATOM 1668 C C . ASN A 1 202 ? -19.715 3.297 -3.577 1.00 72.56 202 ASN A C 1
ATOM 1670 O O . ASN A 1 202 ? -19.257 3.844 -2.576 1.00 72.56 202 ASN A O 1
ATOM 1674 N N . LYS A 1 203 ? -20.936 3.593 -4.037 1.00 68.69 203 LYS A N 1
ATOM 1675 C CA . LYS A 1 203 ? -21.789 4.603 -3.392 1.00 68.69 203 LYS A CA 1
ATOM 1676 C C . LYS A 1 203 ? -22.201 4.171 -1.984 1.00 68.69 203 LYS A C 1
ATOM 1678 O O . LYS A 1 203 ? -22.008 4.940 -1.055 1.00 68.69 203 LYS A O 1
ATOM 1683 N N . ARG A 1 204 ? -22.667 2.926 -1.823 1.00 71.94 204 ARG A N 1
ATOM 1684 C CA . ARG A 1 204 ? -23.106 2.361 -0.538 1.00 71.94 204 ARG A CA 1
ATOM 1685 C C . ARG A 1 204 ? -22.360 1.081 -0.207 1.00 71.94 204 ARG A C 1
ATOM 1687 O O . ARG A 1 204 ? -22.263 0.199 -1.060 1.00 71.94 204 ARG A O 1
ATOM 1694 N N . THR A 1 205 ? -21.874 0.975 1.024 1.00 71.75 205 THR A N 1
ATOM 1695 C CA . THR A 1 205 ? -21.152 -0.210 1.504 1.00 71.75 205 THR A CA 1
ATOM 1696 C C . THR A 1 205 ? -21.598 -0.554 2.917 1.00 71.75 205 THR A C 1
ATOM 1698 O O . THR A 1 205 ? -21.788 0.338 3.736 1.00 71.75 205 THR A O 1
ATOM 1701 N N . VAL A 1 206 ? -21.771 -1.835 3.224 1.00 75.12 206 VAL A N 1
ATOM 1702 C CA . VAL A 1 206 ? -21.946 -2.294 4.610 1.00 75.12 206 VAL A CA 1
ATOM 1703 C C . VAL A 1 206 ? -20.642 -2.933 5.042 1.00 75.12 206 VAL A C 1
ATOM 1705 O O . VAL A 1 206 ? -20.143 -3.795 4.323 1.00 75.12 206 VAL A O 1
ATOM 1708 N N . ILE A 1 207 ? -20.104 -2.500 6.179 1.00 76.56 207 ILE A N 1
ATOM 1709 C CA . ILE A 1 207 ? -18.908 -3.069 6.797 1.00 76.56 207 ILE A CA 1
ATOM 1710 C C . ILE A 1 207 ? -19.358 -3.824 8.036 1.00 76.56 207 ILE A C 1
ATOM 1712 O O . ILE A 1 207 ? -19.861 -3.229 8.989 1.00 76.56 207 ILE A O 1
ATOM 1716 N N . ALA A 1 208 ? -19.191 -5.138 8.017 1.00 77.38 208 ALA A N 1
ATOM 1717 C CA . ALA A 1 208 ? -19.358 -5.964 9.199 1.00 77.38 208 ALA A CA 1
ATOM 1718 C C . ALA A 1 208 ? -17.979 -6.259 9.789 1.00 77.38 208 ALA A C 1
ATOM 1720 O O . ALA A 1 208 ? -17.080 -6.635 9.048 1.00 77.38 208 ALA A O 1
ATOM 1721 N N . CYS A 1 209 ? -17.817 -6.107 11.097 1.00 82.19 209 CYS A N 1
ATOM 1722 C CA . CYS A 1 209 ? -16.576 -6.379 11.814 1.00 82.19 209 CYS A CA 1
ATOM 1723 C C . CYS A 1 209 ? -16.860 -7.310 12.989 1.00 82.19 209 CYS A C 1
ATOM 1725 O O . CYS A 1 209 ? -17.900 -7.171 13.627 1.00 82.19 209 CYS A O 1
ATOM 1727 N N . TYR A 1 210 ? -15.953 -8.222 13.322 1.00 83.44 210 TYR A N 1
ATOM 1728 C CA . TYR A 1 210 ? -16.088 -8.992 14.559 1.00 83.44 210 TYR A CA 1
ATOM 1729 C C . TYR A 1 210 ? -16.053 -8.082 15.799 1.00 83.44 210 TYR A C 1
ATOM 1731 O O . TYR A 1 210 ? -15.472 -6.994 15.782 1.00 83.44 210 TYR A O 1
ATOM 1739 N N . GLN A 1 211 ? -16.688 -8.517 16.889 1.00 83.94 211 GLN A N 1
ATOM 1740 C CA . GLN A 1 211 ? -16.683 -7.772 18.153 1.00 83.94 211 GLN A CA 1
ATOM 1741 C C . GLN A 1 211 ? -15.315 -7.768 18.857 1.00 83.94 211 GLN A C 1
ATOM 1743 O O . GLN A 1 211 ? -14.995 -6.778 19.527 1.00 83.94 211 GLN A O 1
ATOM 1748 N N . ASP A 1 212 ? -14.532 -8.838 18.691 1.00 86.44 212 ASP A N 1
ATOM 1749 C CA . ASP A 1 212 ? -13.275 -9.136 19.393 1.00 86.44 212 ASP A CA 1
ATOM 1750 C C . ASP A 1 212 ? -12.005 -8.782 18.598 1.00 86.44 212 ASP A C 1
ATOM 1752 O O . ASP A 1 212 ? -10.938 -8.638 19.194 1.00 86.44 212 ASP A O 1
ATOM 1756 N N . ARG A 1 213 ? -12.101 -8.601 17.274 1.00 89.75 213 ARG A N 1
ATOM 1757 C CA . ARG A 1 213 ? -10.967 -8.242 16.406 1.00 89.75 213 ARG A CA 1
ATOM 1758 C C . ARG A 1 213 ? -11.374 -7.401 15.198 1.00 89.75 213 ARG A C 1
ATOM 1760 O O . ARG A 1 213 ? -12.473 -7.564 14.669 1.00 89.75 213 ARG A O 1
ATOM 1767 N N . ILE A 1 214 ? -10.456 -6.568 14.701 1.00 89.94 214 ILE A N 1
ATOM 1768 C CA . ILE A 1 214 ? -10.636 -5.877 13.417 1.00 89.94 214 ILE A CA 1
ATOM 1769 C C . ILE A 1 214 ? -10.488 -6.882 12.271 1.00 89.94 214 ILE A C 1
ATOM 1771 O O . ILE A 1 214 ? -9.406 -7.383 11.999 1.00 89.94 214 ILE A O 1
ATOM 1775 N N . SER A 1 215 ? -11.583 -7.241 11.620 1.00 85.81 215 SER A N 1
ATOM 1776 C CA . SER A 1 215 ? -11.582 -8.052 10.400 1.00 85.81 215 SER A CA 1
ATOM 1777 C C . SER A 1 215 ? -12.925 -7.847 9.743 1.00 85.81 215 SER A C 1
ATOM 1779 O O . SER A 1 215 ? -13.957 -7.998 10.407 1.00 85.81 215 SER A O 1
ATOM 1781 N N . THR A 1 216 ? -12.900 -7.411 8.491 1.00 82.88 216 THR A N 1
ATOM 1782 C CA . THR A 1 216 ? -14.064 -6.799 7.877 1.00 82.88 216 THR A CA 1
ATOM 1783 C C . THR A 1 216 ? -14.605 -7.603 6.714 1.00 82.88 216 THR A C 1
ATOM 1785 O O . THR A 1 216 ? -13.878 -8.194 5.920 1.00 82.88 216 THR A O 1
ATOM 1788 N N . TRP A 1 217 ? -15.931 -7.607 6.612 1.00 79.94 217 TRP A N 1
ATOM 1789 C CA . TRP A 1 217 ? -16.630 -8.012 5.405 1.00 79.94 217 TRP A CA 1
ATOM 1790 C C . TRP A 1 217 ? -17.356 -6.830 4.824 1.00 79.94 217 TRP A C 1
ATOM 1792 O O . TRP A 1 217 ? -18.073 -6.112 5.527 1.00 79.94 217 TRP A O 1
ATOM 1802 N N . ILE A 1 218 ? -17.218 -6.702 3.516 1.00 76.69 218 ILE A N 1
ATOM 1803 C CA . ILE A 1 218 ? -17.817 -5.631 2.758 1.00 76.69 218 ILE A CA 1
ATOM 1804 C C . ILE A 1 218 ? -18.911 -6.164 1.847 1.00 76.69 218 ILE A C 1
ATOM 1806 O O . ILE A 1 218 ? -18.707 -7.099 1.076 1.00 76.69 218 ILE A O 1
ATOM 1810 N N . TYR A 1 219 ? -20.053 -5.481 1.877 1.00 79.75 219 TYR A N 1
ATOM 1811 C CA . TYR A 1 219 ? -21.202 -5.778 1.028 1.00 79.75 219 TYR A CA 1
ATOM 1812 C C . TYR A 1 219 ? -21.610 -4.544 0.227 1.00 79.75 219 TYR A C 1
ATOM 1814 O O . TYR A 1 219 ? -21.634 -3.427 0.750 1.00 79.75 219 TYR A O 1
ATOM 1822 N N . SER A 1 220 ? -21.997 -4.742 -1.035 1.00 76.81 220 SER A N 1
ATOM 1823 C CA . SER A 1 220 ? -22.468 -3.690 -1.949 1.00 76.81 220 SER A CA 1
ATOM 1824 C C . SER A 1 220 ? -23.923 -3.269 -1.672 1.00 76.81 220 SER A C 1
ATOM 1826 O O . SER A 1 220 ? -24.751 -3.219 -2.582 1.00 76.81 220 SER A O 1
ATOM 1828 N N . GLY A 1 221 ? -24.257 -3.013 -0.404 1.00 74.44 221 GLY A N 1
ATOM 1829 C CA . GLY A 1 221 ? -25.587 -2.603 0.051 1.00 74.44 221 GLY A CA 1
ATOM 1830 C C . GLY A 1 221 ? -26.234 -3.558 1.058 1.00 74.44 221 GLY A C 1
ATOM 1831 O O . GLY A 1 221 ? -25.787 -4.688 1.262 1.00 74.44 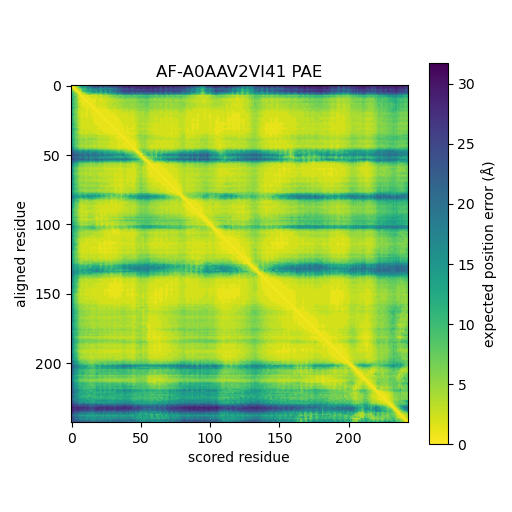221 GLY A O 1
ATOM 1832 N N . ILE A 1 222 ? -27.311 -3.081 1.688 1.00 75.88 222 ILE A N 1
ATOM 1833 C CA . ILE A 1 222 ? -27.958 -3.756 2.822 1.00 75.88 222 ILE A CA 1
ATOM 1834 C C . ILE A 1 222 ? -28.601 -5.094 2.448 1.00 75.88 222 ILE A C 1
ATOM 1836 O O . ILE A 1 222 ? -28.566 -6.031 3.238 1.00 75.88 222 ILE A O 1
ATOM 1840 N N . ASP A 1 223 ? -29.125 -5.229 1.230 1.00 80.38 223 ASP A N 1
ATOM 1841 C CA . ASP A 1 223 ? -29.770 -6.473 0.796 1.00 80.38 223 ASP A CA 1
ATOM 1842 C C . ASP A 1 223 ? -28.752 -7.593 0.561 1.00 80.38 223 ASP A C 1
ATOM 1844 O O . ASP A 1 223 ? -29.026 -8.754 0.852 1.00 80.38 223 ASP A O 1
ATOM 1848 N N . ALA A 1 224 ? -27.555 -7.247 0.073 1.00 75.44 224 ALA A N 1
ATOM 1849 C CA . ALA A 1 224 ? -26.455 -8.201 -0.048 1.00 75.44 224 ALA A CA 1
ATOM 1850 C C . ALA A 1 224 ? -25.979 -8.668 1.334 1.00 75.44 224 ALA A C 1
ATOM 1852 O O . ALA A 1 224 ? -25.744 -9.858 1.526 1.00 75.44 224 ALA A O 1
ATOM 1853 N N . PHE A 1 225 ? -25.909 -7.749 2.302 1.00 78.00 225 PHE A N 1
ATOM 1854 C CA . PHE A 1 225 ? -25.605 -8.088 3.689 1.00 78.00 225 PHE A CA 1
ATOM 1855 C C . PHE A 1 225 ? -26.675 -8.990 4.321 1.00 78.00 225 PHE A C 1
ATOM 1857 O O . PHE A 1 225 ? -26.328 -9.989 4.940 1.00 78.00 225 PHE A O 1
ATOM 1864 N N . ARG A 1 226 ? -27.967 -8.670 4.162 1.00 79.56 226 ARG A N 1
ATOM 1865 C CA . ARG A 1 226 ? -29.069 -9.457 4.747 1.00 79.56 226 ARG A CA 1
ATOM 1866 C C . ARG A 1 226 ? -29.058 -10.903 4.267 1.00 79.56 226 ARG A C 1
ATOM 1868 O O . ARG A 1 226 ? -29.099 -11.790 5.108 1.00 79.56 226 ARG A O 1
ATOM 1875 N N . ARG A 1 227 ? -28.892 -11.128 2.959 1.00 77.56 227 ARG A N 1
ATOM 1876 C CA . ARG A 1 227 ? -28.755 -12.483 2.397 1.00 77.56 227 ARG A CA 1
ATOM 1877 C C . ARG A 1 227 ? -27.565 -13.229 3.000 1.00 77.56 227 ARG A C 1
ATOM 1879 O O . ARG A 1 227 ? -27.724 -14.328 3.505 1.00 77.56 227 ARG A O 1
ATOM 1886 N N . ALA A 1 228 ? -26.395 -12.590 3.040 1.00 71.62 228 ALA A N 1
ATOM 1887 C CA . ALA A 1 228 ? -25.207 -13.203 3.630 1.00 71.62 228 ALA A CA 1
ATOM 1888 C C . ALA A 1 228 ? -25.375 -13.503 5.130 1.00 71.62 228 ALA A C 1
ATOM 1890 O O . ALA A 1 228 ? -24.854 -14.500 5.616 1.00 71.62 228 ALA A O 1
ATOM 1891 N N . LYS A 1 229 ? -26.112 -12.656 5.862 1.00 71.12 229 LYS A N 1
ATOM 1892 C CA . LYS A 1 229 ? -26.423 -12.861 7.279 1.00 71.12 229 LYS A CA 1
ATOM 1893 C C . LYS A 1 229 ? -27.416 -14.004 7.492 1.00 71.12 229 LYS A C 1
ATOM 1895 O O . LYS A 1 229 ? -27.277 -14.723 8.466 1.00 71.12 229 LYS A O 1
ATOM 1900 N N . GLU A 1 230 ? -28.407 -14.163 6.623 1.00 71.19 230 GLU A N 1
ATOM 1901 C CA . GLU A 1 230 ? -29.349 -15.290 6.674 1.00 71.19 230 GLU A CA 1
ATOM 1902 C C . GLU A 1 230 ? -28.634 -16.628 6.425 1.00 71.19 230 GLU A C 1
ATOM 1904 O O . GLU A 1 230 ? -28.959 -17.622 7.072 1.00 71.19 230 GLU A O 1
ATOM 1909 N N . ASP A 1 231 ? -27.596 -16.619 5.583 1.00 61.47 231 ASP A N 1
ATOM 1910 C CA . ASP A 1 231 ? -26.754 -17.786 5.297 1.00 61.47 231 ASP A CA 1
ATOM 1911 C C . ASP A 1 231 ? -25.681 -18.053 6.379 1.00 61.47 231 ASP A C 1
ATOM 1913 O O . ASP A 1 231 ? -25.165 -19.168 6.488 1.00 61.47 231 ASP A O 1
ATOM 1917 N N . SER A 1 232 ? -25.334 -17.052 7.200 1.00 56.28 232 SER A N 1
ATOM 1918 C CA . SER A 1 232 ? -24.308 -17.148 8.251 1.00 56.28 232 SER A CA 1
ATOM 1919 C C . SER A 1 232 ? -24.926 -17.127 9.657 1.00 56.28 232 SER A C 1
ATOM 1921 O O . SER A 1 232 ? -25.522 -16.131 10.055 1.00 56.28 232 SER A O 1
ATOM 1923 N N . MET A 1 233 ? -24.716 -18.158 10.481 1.00 52.75 233 MET A N 1
ATOM 1924 C CA . MET A 1 233 ? -25.180 -18.193 11.886 1.00 52.75 233 MET A CA 1
ATOM 1925 C C . MET A 1 233 ? -24.406 -17.242 12.835 1.00 52.75 233 MET A C 1
ATOM 1927 O O . MET A 1 233 ? -24.157 -17.579 13.989 1.00 52.75 233 MET A O 1
ATOM 1931 N N . GLU A 1 234 ? -23.968 -16.066 12.384 1.00 57.22 234 GLU A N 1
ATOM 1932 C CA . GLU A 1 234 ? -23.005 -15.239 13.122 1.00 57.22 234 GLU A CA 1
ATOM 1933 C C . GLU A 1 234 ? -23.676 -14.053 13.841 1.00 57.22 234 GLU A C 1
ATOM 1935 O O . GLU A 1 234 ? -24.017 -13.030 13.240 1.00 57.22 234 GLU A O 1
ATOM 1940 N N . GLY A 1 235 ? -23.841 -14.196 15.163 1.00 55.44 235 GLY A N 1
ATOM 1941 C CA . GLY A 1 235 ? -24.343 -13.168 16.089 1.00 55.44 235 GLY A CA 1
ATOM 1942 C C . GLY A 1 235 ? -23.297 -12.150 16.572 1.00 55.44 235 GLY A C 1
ATOM 1943 O O . GLY A 1 235 ? -23.661 -11.157 17.197 1.00 55.44 235 GLY A O 1
ATOM 1944 N N . ASP A 1 236 ? -22.019 -12.335 16.231 1.00 59.91 236 ASP A N 1
ATOM 1945 C CA . ASP A 1 236 ? -20.891 -11.641 16.880 1.00 59.91 236 ASP A CA 1
ATOM 1946 C C . ASP A 1 236 ? -20.295 -10.488 16.053 1.00 59.91 236 ASP A C 1
ATOM 1948 O O . ASP A 1 236 ? -19.103 -10.180 16.150 1.00 59.91 236 ASP A O 1
ATOM 1952 N N . LYS A 1 237 ? -21.110 -9.835 15.213 1.00 67.56 237 LYS A N 1
ATOM 1953 C CA . LYS A 1 237 ? -20.646 -8.763 14.315 1.00 67.56 237 LYS A CA 1
ATOM 1954 C C . LYS A 1 237 ? -21.181 -7.387 14.701 1.00 67.56 237 LYS A C 1
ATOM 1956 O O . LYS A 1 237 ? -22.380 -7.200 14.893 1.00 67.56 237 LYS A O 1
ATOM 1961 N N . LEU A 1 238 ? -20.289 -6.403 14.728 1.00 65.50 238 LEU A N 1
ATOM 1962 C CA . LEU A 1 238 ? -20.611 -4.982 14.629 1.00 65.50 238 LEU A CA 1
ATOM 1963 C C . LEU A 1 238 ? -20.919 -4.654 13.166 1.00 65.50 238 LEU A C 1
ATOM 1965 O O . LEU A 1 238 ? -20.167 -5.053 12.279 1.00 65.50 238 LEU A O 1
ATOM 1969 N N . ILE A 1 239 ? -22.013 -3.942 12.909 1.00 69.62 239 ILE A N 1
ATOM 1970 C CA . ILE A 1 239 ? -22.457 -3.605 11.552 1.00 69.62 239 ILE A CA 1
ATOM 1971 C C . ILE A 1 239 ? -22.439 -2.091 11.402 1.00 69.62 239 ILE A C 1
ATOM 1973 O O . ILE A 1 239 ? -23.059 -1.378 12.191 1.00 69.62 239 ILE A O 1
ATOM 1977 N N . PHE A 1 240 ? -21.762 -1.616 10.364 1.00 72.50 240 PHE A N 1
ATOM 1978 C CA . PHE A 1 240 ? -21.692 -0.208 10.018 1.00 72.50 240 PHE A CA 1
ATOM 1979 C C . PHE A 1 240 ? -22.162 -0.000 8.581 1.00 72.50 240 PHE A C 1
ATOM 1981 O O . PHE A 1 240 ? -21.718 -0.688 7.661 1.00 72.50 240 PHE A O 1
ATOM 1988 N N . GLU A 1 241 ? -23.050 0.965 8.374 1.00 69.12 241 GLU A N 1
ATOM 1989 C CA . GLU A 1 241 ? -23.532 1.333 7.046 1.00 69.12 241 GLU A CA 1
ATOM 1990 C C . GLU A 1 241 ? -22.848 2.616 6.575 1.00 69.12 241 GLU A C 1
ATOM 1992 O O . GLU A 1 241 ? -22.798 3.624 7.281 1.00 69.12 241 GLU A O 1
ATOM 1997 N N . ASN A 1 242 ? -22.320 2.569 5.358 1.00 62.50 242 ASN A N 1
ATOM 1998 C CA . ASN A 1 242 ? -21.697 3.689 4.680 1.00 62.50 242 ASN A CA 1
ATOM 1999 C C . ASN A 1 242 ? -22.630 4.177 3.567 1.00 62.50 242 ASN A C 1
ATOM 2001 O O . ASN A 1 242 ? -22.907 3.433 2.617 1.00 62.50 242 ASN A O 1
ATOM 2005 N N . TYR A 1 243 ? -23.099 5.415 3.710 1.00 58.03 243 TYR A N 1
ATOM 2006 C CA . TYR A 1 243 ? -23.997 6.100 2.782 1.00 58.03 243 TYR A CA 1
ATOM 2007 C C . TYR A 1 243 ? -23.261 7.120 1.920 1.00 58.03 243 TYR A C 1
ATOM 2009 O O . TYR A 1 243 ? -22.329 7.772 2.443 1.00 58.03 243 TYR A O 1
#

pLDDT: mean 84.62, std 11.77, range [37.25, 97.44]

Foldseek 3Di:
DPDLVVLQVCLCVVLVHHLVLLLVLLLQLLQLLCLLPDPCNCVLLVDDAPWPQPDPLLVLLSVLLVVVLVVLSVVLPVPADPCLSVVLQVLQVSNVRPDRHDSDHHDRAAELVSLSSNVSNLVSSLVSLVPDPPSPNNVSSSVSSNSSSLSRQLVVCRRPNAPAVLLVVVCNCCSVPDDSQQSNVEDSSCSSPVVSNVCVVAQKWKWKAFQRHGDTDIDNDDVRVVVVCVVDPDPGIDIGIGD

Mean predicted aligned error: 6.66 Å

Solvent-accessible surface area (backbone atoms only — not comparable to full-atom values): 13367 Å² total; per-residue (Å²): 143,69,73,43,67,52,53,49,52,49,50,23,65,76,70,74,50,49,74,65,53,54,42,52,28,52,25,50,51,38,8,37,46,43,32,76,76,36,91,59,32,67,62,58,78,63,60,85,70,85,35,71,53,77,45,75,38,50,53,45,43,50,50,54,53,46,59,53,43,52,52,45,43,50,49,26,61,73,70,31,57,84,63,33,57,56,49,52,51,51,57,57,59,63,46,59,60,97,63,81,63,58,72,70,64,66,54,83,71,36,54,72,71,54,48,56,44,40,52,62,42,54,61,56,51,48,68,62,43,73,78,41,97,60,36,66,34,45,48,37,47,52,50,37,33,51,48,48,50,50,52,34,30,32,51,40,28,46,38,73,42,55,97,48,65,61,53,38,52,51,50,47,49,52,52,73,70,52,58,61,60,24,46,63,72,34,42,57,59,47,56,49,38,51,45,48,55,51,52,74,75,37,78,42,37,28,42,35,25,44,77,72,25,41,47,70,46,82,25,87,26,69,69,57,42,50,56,54,48,75,76,38,97,73,84,59,58,46,78,44,78,36,116

Organism: NCBI:txid1238450

Nearest PDB structures (foldseek):
  3uuc-assembly2_C  TM=2.243E-01  e=4.330E+00  Homo sapiens
  5u2b-assembly1_A  TM=2.310E-01  e=7.719E+00  Homo sapiens
  7rs8-assembly2_C  TM=2.320E-01  e=8.500E+00  Homo sapiens